Protein AF-A0AAV5UAX3-F1 (afdb_monomer)

Mean predicted aligned error: 18.93 Å

pLDDT: mean 72.94, std 21.1, range [37.56, 97.94]

Secondary structure (DSSP, 8-state):
-HHHHHHHHHHHHHHTT-HHHHHHHHHHHHHHHHHHH-TT-HHHHHHHHHHHHHHHHHHHT-SS--HHHHHHHHHHHHHHHHHHHHHHHHHHHHHHHHT----------------------------------------------------TTSSTTTSTTT-----HHHHHHHHHHHHHHTT--TT-----SSS-TTSHHHHHHHHHHHHHHHHHHHHHHHHHHHS-----S------PPEE-TTT--EESSHHHHHHH-

Nearest PDB structures (foldseek):
  8h2i-assembly1_ch  TM=4.141E-01  e=9.474E+00  Paramecium bursaria Chlorella virus 1

Sequence (261 aa):
MATIEALREKACALSSSDRIGHAFVRVFDVIGAVERDGIGAESVSELIELLTNDRVFAMKHEHNITPLRALIYGLIEYFGSMVEDIANKRIEEILKMGQMPSIACGKIQENTGLSEDSNPLFSDDFVKVEEPDDFIEMNDASLGGEEPVMKTEELESATQEIFGEPGASYQSAHQHIQLLGSQFRPDEVVKSEDGESSFIDSTINSEIKEEYSQVSSSMDKMISRNSPRKKRKGGPAKPGTFTCEVCAYTCYSSSALKVHM

Organism: NCBI:txid358040

Foldseek 3Di:
DVVLVVVLVVLVVCVVPALLSVLVNLLSVLVVCCVPVNLQDPSNVVSLVVSVVSLVVRVVPDPDCDPVNVVSSVVSNVSSVVSVVVNVVVVVVVVVVVVPPPPPPPDPPPPDDDDDDDDDDDDDPDDDDDDDDDDDDDDDDDDDDDDDDDDPPPPVVVVPPPDDDPPDPVVVVVVVVVVVVVVDDPPPPPPDPDPDPDDPVVVVVVVVVVVVVVVVVVVVVVVVVVPPPPPDPDDDPDQDWDADPPPRDTHSDPVVVVVVD

Solvent-accessible surface area (backbone atoms only — not comparable to full-atom values): 16601 Å² total; per-residue (Å²): 108,81,65,56,57,56,50,41,52,52,20,53,63,35,34,81,78,34,61,67,16,47,39,47,35,38,53,50,51,32,53,51,35,32,71,75,66,32,63,77,30,68,70,29,55,56,38,42,53,50,36,51,51,46,43,53,54,40,58,74,73,45,94,73,76,45,74,69,55,53,49,50,53,50,51,53,50,52,50,43,54,52,50,50,52,54,27,52,52,50,52,52,51,51,55,58,59,73,61,55,72,77,71,71,79,71,80,74,80,78,85,71,81,85,80,91,85,81,88,79,88,78,81,86,80,79,79,82,81,83,79,85,88,78,85,81,84,78,82,82,80,85,77,90,72,89,74,84,87,71,73,84,81,64,63,69,69,65,62,65,79,76,59,75,80,88,54,69,70,57,54,52,51,52,52,54,52,51,57,60,52,69,73,63,72,90,81,77,76,78,81,69,92,65,95,69,95,65,66,71,66,55,56,55,54,50,52,53,51,51,52,50,51,53,50,51,56,49,49,53,50,50,53,59,68,63,42,80,72,82,71,73,92,75,72,78,76,73,82,69,69,42,65,39,89,89,77,66,52,72,34,85,42,71,69,59,48,62,74,71,106

Radius of gyration: 31.87 Å; Cα contacts (8 Å, |Δi|>4): 100; chains: 1; bounding box: 80×55×91 Å

Structure (mmCIF, N/CA/C/O backbone):
data_AF-A0AAV5UAX3-F1
#
_entry.id   AF-A0AAV5UAX3-F1
#
loop_
_atom_site.group_PDB
_atom_site.id
_atom_site.type_symbol
_atom_site.label_atom_id
_atom_site.label_alt_id
_atom_site.label_comp_id
_atom_site.label_asym_id
_atom_site.label_entity_id
_atom_site.label_seq_id
_atom_site.pdbx_PDB_ins_code
_atom_site.Cartn_x
_atom_site.Cartn_y
_atom_site.Cartn_z
_atom_site.occupancy
_atom_site.B_iso_or_equiv
_atom_site.auth_seq_id
_atom_site.auth_comp_id
_atom_site.auth_asym_id
_atom_site.auth_atom_id
_atom_site.pdbx_PDB_model_num
ATOM 1 N N . MET A 1 1 ? -14.055 -8.000 -3.346 1.00 60.41 1 MET A N 1
ATOM 2 C CA . MET A 1 1 ? -13.087 -9.110 -3.258 1.00 60.41 1 MET A CA 1
ATOM 3 C C . MET A 1 1 ? -12.386 -9.369 -4.591 1.00 60.41 1 MET A C 1
ATOM 5 O O . MET A 1 1 ? -11.267 -8.900 -4.728 1.00 60.41 1 MET A O 1
ATOM 9 N N . ALA A 1 2 ? -13.033 -9.965 -5.609 1.00 69.94 2 ALA A N 1
ATOM 10 C CA . ALA A 1 2 ? -12.379 -10.338 -6.885 1.00 69.94 2 ALA A CA 1
ATOM 11 C C . ALA A 1 2 ? -11.670 -9.189 -7.644 1.00 69.94 2 ALA A C 1
ATOM 13 O O . ALA A 1 2 ? -10.776 -9.421 -8.451 1.00 69.94 2 ALA A O 1
ATOM 14 N N . THR A 1 3 ? -12.048 -7.934 -7.389 1.00 88.44 3 THR A N 1
ATOM 15 C CA . THR A 1 3 ? -11.409 -6.754 -7.986 1.00 88.44 3 THR A CA 1
ATOM 16 C C . THR A 1 3 ? -10.083 -6.377 -7.322 1.00 88.44 3 THR A C 1
ATOM 18 O O . THR A 1 3 ? -9.183 -5.914 -8.016 1.00 88.44 3 THR A O 1
ATOM 21 N N . ILE A 1 4 ? -9.934 -6.586 -6.010 1.00 87.44 4 ILE A N 1
ATOM 22 C CA . ILE A 1 4 ? -8.727 -6.205 -5.259 1.00 87.44 4 ILE A CA 1
ATOM 23 C C . ILE A 1 4 ? -7.590 -7.174 -5.575 1.00 87.44 4 ILE A C 1
ATOM 25 O O . ILE A 1 4 ? -6.480 -6.739 -5.864 1.00 87.44 4 ILE A O 1
ATOM 29 N N . GLU A 1 5 ? -7.875 -8.475 -5.611 1.00 91.62 5 GLU A N 1
ATOM 30 C CA . GLU A 1 5 ? -6.883 -9.496 -5.963 1.00 91.62 5 GLU A CA 1
ATOM 31 C C . GLU A 1 5 ? -6.347 -9.293 -7.384 1.00 91.62 5 GLU A C 1
ATOM 33 O O . GLU A 1 5 ? -5.136 -9.288 -7.590 1.00 91.62 5 GLU A O 1
ATOM 38 N N . ALA A 1 6 ? -7.222 -8.988 -8.348 1.00 93.94 6 ALA A N 1
ATOM 39 C CA . ALA A 1 6 ? -6.809 -8.683 -9.716 1.00 93.94 6 ALA A CA 1
ATOM 40 C C . ALA A 1 6 ? -5.923 -7.423 -9.812 1.00 93.94 6 ALA A C 1
ATOM 42 O O . ALA A 1 6 ? -5.028 -7.345 -10.658 1.00 93.94 6 ALA A O 1
ATOM 43 N N . LEU A 1 7 ? -6.159 -6.412 -8.969 1.00 92.94 7 LEU A N 1
ATOM 44 C CA . LEU A 1 7 ? -5.294 -5.231 -8.892 1.00 92.94 7 LEU A CA 1
ATOM 45 C C . LEU A 1 7 ? -3.960 -5.550 -8.207 1.00 92.94 7 LEU A C 1
ATOM 47 O O . LEU A 1 7 ? -2.919 -5.080 -8.669 1.00 92.94 7 LEU A O 1
ATOM 51 N N . ARG A 1 8 ? -3.974 -6.399 -7.175 1.00 94.62 8 ARG A N 1
ATOM 52 C CA . ARG A 1 8 ? -2.770 -6.886 -6.498 1.00 94.62 8 ARG A CA 1
ATOM 53 C C . ARG A 1 8 ? -1.884 -7.689 -7.446 1.00 94.62 8 ARG A C 1
ATOM 55 O O . ARG A 1 8 ? -0.686 -7.442 -7.495 1.00 94.62 8 ARG A O 1
ATOM 62 N N . GLU A 1 9 ? -2.454 -8.566 -8.271 1.00 94.94 9 GLU A N 1
ATOM 63 C CA . GLU A 1 9 ? -1.712 -9.297 -9.308 1.00 94.94 9 GLU A CA 1
ATOM 64 C C . GLU A 1 9 ? -1.032 -8.352 -10.306 1.00 94.94 9 GLU A C 1
ATOM 66 O O . GLU A 1 9 ? 0.139 -8.534 -10.644 1.00 94.94 9 GLU A O 1
ATOM 71 N N . LYS A 1 10 ? -1.730 -7.295 -10.744 1.00 94.75 10 LYS A N 1
ATOM 72 C CA . LYS A 1 10 ? -1.147 -6.270 -11.625 1.00 94.75 10 LYS A CA 1
ATOM 73 C C . LYS A 1 10 ? -0.018 -5.498 -10.937 1.00 94.75 10 LYS A C 1
ATOM 75 O O . LYS A 1 10 ? 0.996 -5.224 -11.577 1.00 94.75 10 LYS A O 1
ATOM 80 N N . ALA A 1 11 ? -0.169 -5.169 -9.654 1.00 94.31 11 ALA A N 1
ATOM 81 C CA . ALA A 1 11 ? 0.881 -4.526 -8.867 1.00 94.31 11 ALA A CA 1
ATOM 82 C C . ALA A 1 11 ? 2.104 -5.441 -8.685 1.00 94.31 11 ALA A C 1
ATOM 84 O O . ALA A 1 11 ? 3.229 -4.984 -8.869 1.00 94.31 11 ALA A O 1
ATOM 85 N N . CYS A 1 12 ? 1.896 -6.737 -8.435 1.00 94.69 12 CYS A N 1
ATOM 86 C CA . CYS A 1 12 ? 2.959 -7.745 -8.390 1.00 94.69 12 CYS A CA 1
ATOM 87 C C . CYS A 1 12 ? 3.672 -7.897 -9.739 1.00 94.69 12 CYS A C 1
ATOM 89 O O . CYS A 1 12 ? 4.891 -8.015 -9.792 1.00 94.69 12 CYS A O 1
ATOM 91 N N . ALA A 1 13 ? 2.942 -7.860 -10.856 1.00 95.31 13 ALA A N 1
ATOM 92 C CA . ALA A 1 13 ? 3.579 -7.860 -12.169 1.00 95.31 13 ALA A CA 1
ATOM 93 C C . ALA A 1 13 ? 4.461 -6.612 -12.350 1.00 95.31 13 ALA A C 1
ATOM 95 O O . ALA A 1 13 ? 5.584 -6.708 -12.850 1.00 95.31 13 ALA A O 1
ATOM 96 N N . LEU A 1 14 ? 3.984 -5.449 -11.894 1.00 93.44 14 LEU A N 1
ATOM 97 C CA . LEU A 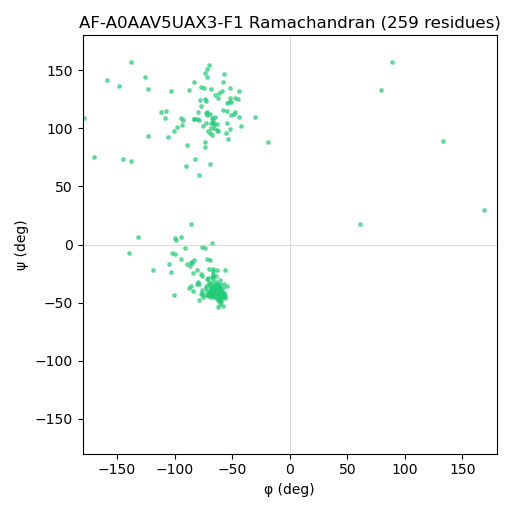1 14 ? 4.720 -4.191 -11.974 1.00 93.44 14 LEU A CA 1
ATOM 98 C C . LEU A 1 14 ? 5.948 -4.164 -11.051 1.00 93.44 14 LEU A C 1
ATOM 100 O O . LEU A 1 14 ? 6.969 -3.606 -11.454 1.00 93.44 14 LEU A O 1
ATOM 104 N N . SER A 1 15 ? 5.887 -4.785 -9.867 1.00 93.94 15 SER A N 1
ATOM 105 C CA . SER A 1 15 ? 6.965 -4.754 -8.862 1.00 93.94 15 SER A CA 1
ATOM 106 C C . SER A 1 15 ? 8.276 -5.349 -9.375 1.00 93.94 15 SER A C 1
ATOM 108 O O . SER A 1 15 ? 9.348 -4.855 -9.040 1.00 93.94 15 SER A O 1
ATOM 110 N N . SER A 1 16 ? 8.196 -6.322 -10.288 1.00 91.25 16 SER A N 1
ATOM 111 C CA . SER A 1 16 ? 9.365 -6.899 -10.964 1.00 91.25 16 SER A CA 1
ATOM 112 C C . SER A 1 16 ? 10.141 -5.897 -11.834 1.00 91.25 16 SER A C 1
ATOM 114 O O . SER A 1 16 ? 11.312 -6.114 -12.142 1.00 91.25 16 SER A O 1
ATOM 116 N N . SER A 1 17 ? 9.490 -4.810 -12.254 1.00 92.25 17 SER A N 1
ATOM 117 C CA . SER A 1 17 ? 10.023 -3.838 -13.215 1.00 92.25 17 SER A CA 1
ATOM 118 C C . SER A 1 17 ? 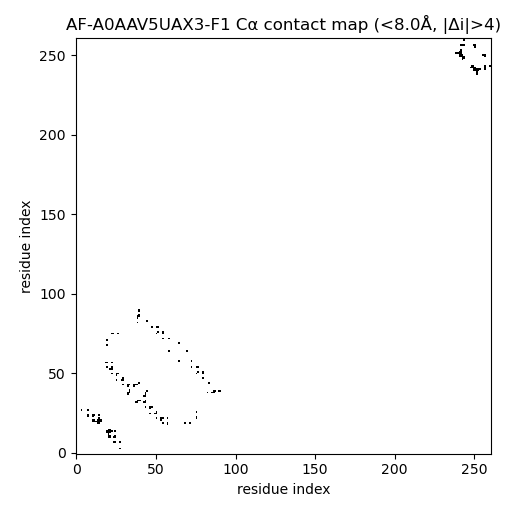10.171 -2.427 -12.649 1.00 92.25 17 SER A C 1
ATOM 120 O O . SER A 1 17 ? 10.940 -1.630 -13.185 1.00 92.25 17 SER A O 1
ATOM 122 N N . ASP A 1 18 ? 9.433 -2.107 -11.586 1.00 93.94 18 ASP A N 1
ATOM 123 C CA . ASP A 1 18 ? 9.315 -0.759 -11.053 1.00 93.94 18 ASP A CA 1
ATOM 124 C C . ASP A 1 18 ? 9.124 -0.779 -9.534 1.00 93.94 18 ASP A C 1
ATOM 126 O O . ASP A 1 18 ? 8.302 -1.523 -8.995 1.00 93.94 18 ASP A O 1
ATOM 130 N N . ARG A 1 19 ? 9.836 0.109 -8.839 1.00 93.81 19 ARG A N 1
ATOM 131 C CA . ARG A 1 19 ? 9.762 0.257 -7.377 1.00 93.81 19 ARG A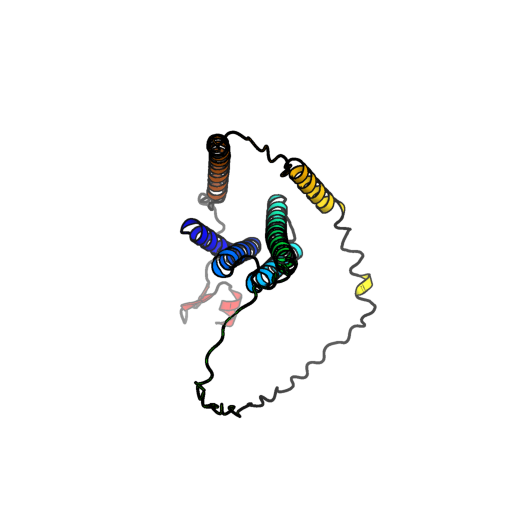 CA 1
ATOM 132 C C . ARG A 1 19 ? 8.382 0.724 -6.919 1.00 93.81 19 ARG A C 1
ATOM 134 O O . ARG A 1 19 ? 7.936 0.366 -5.835 1.00 93.81 19 ARG A O 1
ATOM 141 N N . ILE A 1 20 ? 7.670 1.444 -7.782 1.00 94.31 20 ILE A N 1
ATOM 142 C CA . ILE A 1 20 ? 6.272 1.821 -7.549 1.00 94.31 20 ILE A CA 1
ATOM 143 C C . ILE A 1 20 ? 5.373 0.591 -7.438 1.00 94.31 20 ILE A C 1
ATOM 145 O O . ILE A 1 20 ? 4.457 0.574 -6.621 1.00 94.31 20 ILE A O 1
ATOM 149 N N . GLY A 1 21 ? 5.645 -0.457 -8.221 1.00 94.25 21 GLY A N 1
ATOM 150 C CA . GLY A 1 21 ? 4.904 -1.709 -8.119 1.00 94.25 21 GLY A CA 1
ATOM 151 C C . GLY A 1 21 ? 5.037 -2.331 -6.731 1.00 94.25 21 GLY A C 1
ATOM 152 O O . GLY A 1 21 ? 4.033 -2.746 -6.164 1.00 94.25 21 GLY A O 1
ATOM 153 N N . HIS A 1 22 ? 6.241 -2.315 -6.146 1.00 95.06 22 HIS A N 1
ATOM 154 C CA . HIS A 1 22 ? 6.457 -2.775 -4.769 1.00 95.06 22 HIS A CA 1
ATOM 155 C C . HIS A 1 22 ? 5.635 -1.977 -3.755 1.00 95.06 22 HIS A C 1
ATOM 157 O O . HIS A 1 22 ? 4.927 -2.574 -2.946 1.00 95.06 22 HIS A O 1
ATOM 163 N N . ALA A 1 23 ? 5.654 -0.647 -3.850 1.00 94.88 23 ALA A N 1
ATOM 164 C CA . ALA A 1 23 ? 4.881 0.199 -2.949 1.00 94.88 23 ALA A CA 1
ATOM 165 C C . ALA A 1 23 ? 3.363 -0.060 -3.071 1.00 94.88 23 ALA A C 1
ATOM 167 O O . ALA A 1 23 ? 2.666 -0.138 -2.064 1.00 94.88 23 ALA A O 1
ATOM 168 N N . PHE A 1 24 ? 2.841 -0.302 -4.281 1.00 96.00 24 PHE A N 1
ATOM 169 C CA . PHE A 1 24 ? 1.436 -0.695 -4.460 1.00 96.00 24 PHE A CA 1
ATOM 170 C C . PHE A 1 24 ? 1.103 -2.061 -3.861 1.00 96.00 24 PHE A C 1
ATOM 172 O O . PHE A 1 24 ? 0.036 -2.213 -3.270 1.00 96.00 24 PHE A O 1
ATOM 179 N N . VAL A 1 25 ? 1.987 -3.055 -3.994 1.00 96.38 25 VAL A N 1
ATOM 180 C CA . VAL A 1 25 ? 1.785 -4.361 -3.346 1.00 96.38 25 VAL A CA 1
ATOM 181 C C . VAL A 1 25 ? 1.639 -4.178 -1.836 1.00 96.38 25 VAL A C 1
ATOM 183 O O . VAL A 1 25 ? 0.705 -4.729 -1.259 1.00 96.38 25 VAL A O 1
ATOM 186 N N . ARG A 1 26 ? 2.468 -3.324 -1.221 1.00 97.00 26 ARG A N 1
ATOM 187 C CA . ARG A 1 26 ? 2.349 -2.990 0.206 1.00 97.00 26 ARG A CA 1
ATOM 188 C C . ARG A 1 26 ? 1.037 -2.311 0.569 1.00 97.00 26 ARG A C 1
ATOM 190 O O . ARG A 1 26 ? 0.444 -2.683 1.573 1.00 97.00 26 ARG A O 1
ATOM 197 N N . VAL A 1 27 ? 0.534 -1.388 -0.252 1.00 97.62 27 VAL A N 1
ATOM 198 C CA . VAL A 1 27 ? -0.802 -0.799 -0.034 1.00 97.62 27 VAL A CA 1
ATOM 199 C C . VAL A 1 27 ? -1.873 -1.893 0.012 1.00 97.62 27 VAL A C 1
ATOM 201 O O . VAL A 1 27 ? -2.718 -1.890 0.904 1.00 97.62 27 VAL A O 1
ATOM 204 N N . PHE A 1 28 ? -1.830 -2.865 -0.905 1.00 97.12 28 PHE A N 1
ATOM 205 C CA . PHE A 1 28 ? -2.779 -3.982 -0.886 1.00 97.12 28 PHE A CA 1
ATOM 206 C C . PHE A 1 28 ? -2.590 -4.913 0.316 1.00 97.12 28 PHE A C 1
ATOM 208 O O . PHE A 1 28 ? -3.582 -5.438 0.822 1.00 97.12 28 PHE A O 1
ATOM 215 N N . ASP A 1 29 ? -1.358 -5.100 0.793 1.00 96.88 29 ASP A N 1
ATOM 216 C CA . ASP A 1 29 ? -1.088 -5.856 2.018 1.00 96.88 29 ASP A CA 1
ATOM 217 C C . ASP A 1 29 ? -1.715 -5.165 3.240 1.00 96.88 29 ASP A C 1
ATOM 219 O O . ASP A 1 29 ? -2.395 -5.835 4.017 1.00 96.88 29 ASP A O 1
ATOM 223 N N . VAL A 1 30 ? -1.573 -3.835 3.361 1.00 97.50 30 VAL A N 1
ATOM 224 C CA . VAL A 1 30 ? -2.219 -3.025 4.413 1.00 97.50 30 VAL A CA 1
ATOM 225 C C . VAL A 1 30 ? -3.739 -3.159 4.338 1.00 97.50 30 VAL A C 1
ATOM 227 O O . VAL A 1 30 ? -4.370 -3.46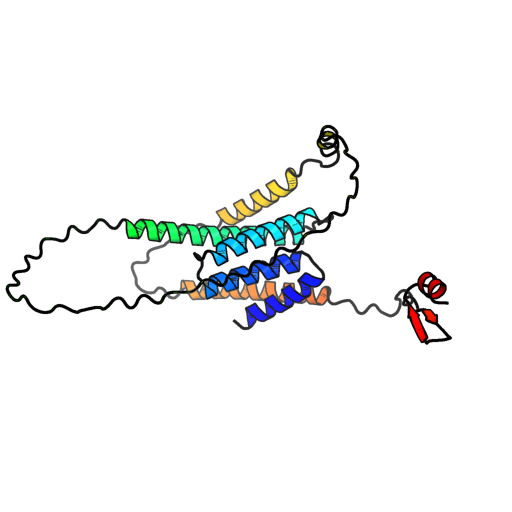7 5.344 1.00 97.50 30 VAL A O 1
ATOM 230 N N . IL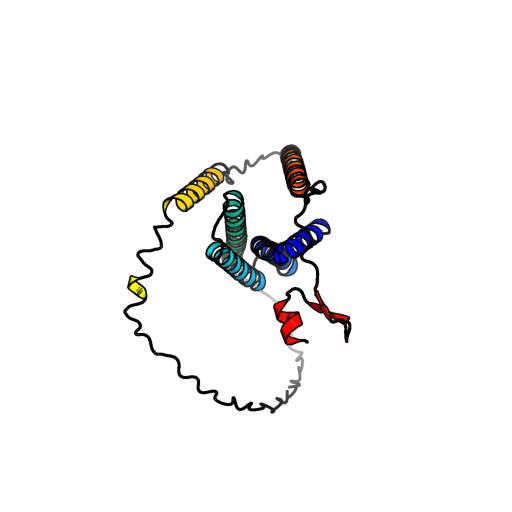E A 1 31 ? -4.342 -2.998 3.152 1.00 96.88 31 ILE A N 1
ATOM 231 C CA . ILE A 1 31 ? -5.797 -3.159 2.967 1.00 96.88 31 ILE A CA 1
ATOM 232 C C . ILE A 1 31 ? -6.247 -4.551 3.428 1.00 96.88 31 ILE A C 1
ATOM 234 O O . ILE A 1 31 ? -7.225 -4.675 4.164 1.00 96.88 31 ILE A O 1
ATOM 238 N N . GLY A 1 32 ? -5.517 -5.595 3.031 1.00 95.88 32 GLY A N 1
ATOM 239 C CA . GLY A 1 32 ? -5.826 -6.964 3.427 1.00 95.88 32 GLY A CA 1
ATOM 240 C C . GLY A 1 32 ? -5.663 -7.213 4.928 1.00 95.88 32 GLY A C 1
ATOM 241 O O . GLY A 1 32 ? -6.433 -7.983 5.492 1.00 95.88 32 GLY A O 1
ATOM 242 N N . ALA A 1 33 ? -4.687 -6.586 5.587 1.00 96.81 33 ALA A N 1
ATOM 243 C CA . ALA A 1 33 ? -4.518 -6.676 7.038 1.00 96.81 33 ALA A CA 1
ATOM 244 C C . ALA A 1 33 ? -5.631 -5.934 7.787 1.00 96.81 33 ALA A C 1
ATOM 246 O O . ALA A 1 33 ? -6.209 -6.488 8.714 1.00 96.81 33 ALA A O 1
ATOM 247 N N . VAL A 1 34 ? -6.021 -4.740 7.328 1.00 96.50 34 VAL A N 1
ATOM 248 C CA . VAL A 1 34 ? -7.158 -3.996 7.894 1.00 96.50 34 VAL A CA 1
ATOM 249 C C . VAL A 1 34 ? -8.455 -4.801 7.781 1.00 96.50 34 VAL A C 1
ATOM 251 O O . VAL A 1 34 ? -9.258 -4.793 8.711 1.00 96.50 34 VAL A O 1
ATOM 254 N N . GLU A 1 35 ? -8.661 -5.507 6.667 1.00 95.56 35 GLU A N 1
ATOM 255 C CA . GLU A 1 35 ? -9.833 -6.364 6.471 1.00 95.56 35 GLU A CA 1
ATOM 256 C C . GLU A 1 35 ? -9.820 -7.607 7.375 1.00 95.56 35 GLU A C 1
ATOM 258 O O . GLU A 1 35 ? -10.861 -7.962 7.926 1.00 95.56 35 GLU A O 1
ATOM 263 N N . ARG A 1 36 ? -8.665 -8.271 7.531 1.00 95.81 36 ARG A N 1
ATOM 264 C CA . ARG A 1 36 ? -8.549 -9.511 8.320 1.00 95.81 36 ARG A CA 1
ATOM 265 C C . ARG A 1 36 ? -8.482 -9.273 9.825 1.00 95.81 36 ARG A C 1
ATOM 267 O O . ARG A 1 36 ? -9.193 -9.937 10.573 1.00 95.81 36 ARG A O 1
ATOM 274 N N . ASP A 1 37 ? -7.629 -8.347 10.246 1.00 97.00 37 ASP A N 1
ATOM 275 C CA . ASP A 1 37 ? -7.220 -8.179 11.643 1.00 97.00 37 ASP A CA 1
ATOM 276 C C . ASP A 1 37 ? -7.894 -6.950 12.283 1.00 97.00 37 ASP A C 1
ATOM 278 O O . ASP A 1 37 ? -7.979 -6.827 13.505 1.00 97.00 37 ASP A O 1
ATOM 282 N N . GLY A 1 38 ? -8.437 -6.053 11.454 1.00 95.62 38 GLY A N 1
ATOM 283 C CA . GLY A 1 38 ? -9.019 -4.787 11.879 1.00 95.62 38 GLY A CA 1
ATOM 284 C C . GLY A 1 38 ? -7.992 -3.656 11.926 1.00 95.62 38 GLY A C 1
ATOM 285 O O . GLY A 1 38 ? -6.791 -3.859 12.050 1.00 95.62 38 GLY A O 1
ATOM 286 N N . ILE A 1 39 ? -8.478 -2.417 11.841 1.00 96.62 39 ILE A N 1
ATOM 287 C CA . ILE A 1 39 ? -7.613 -1.238 11.670 1.00 96.62 39 ILE A CA 1
ATOM 288 C C . ILE A 1 39 ? -6.700 -0.921 12.868 1.00 96.62 39 ILE A C 1
ATOM 290 O O . ILE A 1 39 ? -5.710 -0.223 12.708 1.00 96.62 39 ILE A O 1
ATOM 294 N N . GLY A 1 40 ? -7.031 -1.413 14.063 1.00 92.81 40 GLY A N 1
ATOM 295 C CA . GLY A 1 40 ? -6.225 -1.213 15.274 1.00 92.81 40 GLY A CA 1
ATOM 296 C C . GLY A 1 40 ? -5.236 -2.345 15.559 1.00 92.81 40 GLY A C 1
ATOM 297 O O . GLY A 1 40 ? -4.665 -2.369 16.644 1.00 92.81 40 GLY A O 1
ATOM 298 N N . ALA A 1 41 ? -5.093 -3.314 14.651 1.00 96.12 41 ALA A N 1
ATOM 299 C CA . ALA A 1 41 ? -4.179 -4.431 14.840 1.00 96.12 41 ALA A CA 1
ATOM 300 C C . ALA A 1 41 ? -2.714 -3.990 14.698 1.00 96.12 41 ALA A C 1
ATOM 302 O O . ALA A 1 41 ? -2.379 -3.172 13.842 1.00 96.12 41 ALA A O 1
ATOM 303 N N . GLU A 1 42 ? -1.829 -4.590 15.495 1.00 95.56 42 GLU A N 1
ATOM 304 C CA . GLU A 1 42 ? -0.378 -4.352 15.434 1.00 95.56 42 GLU A CA 1
ATOM 305 C C . GLU A 1 42 ? 0.191 -4.667 14.040 1.00 95.56 42 GLU A C 1
ATOM 307 O O . GLU A 1 42 ? 0.971 -3.885 13.500 1.00 95.56 42 GLU A O 1
ATOM 312 N N . SER A 1 43 ? -0.321 -5.721 13.390 1.00 96.56 43 SER A N 1
ATOM 313 C CA . SER A 1 43 ? 0.039 -6.103 12.017 1.00 96.56 43 SER A CA 1
ATOM 314 C C . SER A 1 43 ? -0.200 -4.985 10.994 1.00 96.56 43 SER A C 1
ATOM 316 O O . SER A 1 43 ? 0.557 -4.845 10.033 1.00 96.56 43 SER A O 1
ATOM 318 N N . VAL A 1 44 ? -1.241 -4.167 11.185 1.00 97.00 44 VAL A N 1
ATOM 319 C CA . VAL A 1 44 ? -1.528 -3.018 10.317 1.00 97.00 44 VAL A CA 1
ATOM 320 C C . VAL A 1 44 ? -0.486 -1.924 10.531 1.00 97.00 44 VAL A C 1
ATOM 322 O O . VAL A 1 44 ? 0.016 -1.381 9.550 1.00 97.00 44 VAL A O 1
ATOM 325 N N . SER A 1 45 ? -0.119 -1.641 11.784 1.00 96.31 45 SER A N 1
ATOM 326 C CA . SER A 1 45 ? 0.908 -0.645 12.117 1.00 96.31 45 SER A CA 1
ATOM 327 C C . SER A 1 45 ? 2.268 -1.016 11.519 1.00 96.31 45 SER A C 1
ATOM 329 O O . SER A 1 45 ? 2.897 -0.187 10.863 1.00 96.31 45 SER A O 1
ATOM 331 N N . GLU A 1 46 ? 2.690 -2.275 11.664 1.00 97.12 46 GLU A N 1
ATOM 332 C CA . GLU A 1 46 ? 3.937 -2.782 11.073 1.00 97.12 46 GLU A CA 1
ATOM 333 C C . GLU A 1 46 ? 3.943 -2.641 9.541 1.00 97.12 46 GLU A C 1
ATOM 335 O O . GLU A 1 46 ? 4.937 -2.238 8.932 1.00 97.12 46 GLU A O 1
ATOM 340 N N . LEU A 1 47 ? 2.814 -2.938 8.888 1.00 97.62 47 LEU A N 1
ATOM 341 C CA . LEU A 1 47 ? 2.695 -2.817 7.436 1.00 97.62 47 LEU A CA 1
ATOM 342 C C . LEU A 1 47 ? 2.699 -1.361 6.955 1.00 97.62 47 LEU A C 1
ATOM 344 O O . LEU A 1 47 ? 3.203 -1.099 5.861 1.00 97.62 47 LEU A O 1
ATOM 348 N N . ILE A 1 48 ? 2.170 -0.416 7.737 1.00 97.88 48 ILE A N 1
ATOM 349 C CA . ILE A 1 48 ? 2.242 1.018 7.418 1.00 97.88 48 ILE A CA 1
ATOM 350 C C . ILE A 1 48 ? 3.681 1.529 7.540 1.00 97.88 48 ILE A C 1
ATOM 352 O O . ILE A 1 48 ? 4.144 2.278 6.673 1.00 97.88 48 ILE A O 1
ATOM 356 N N . GLU A 1 49 ? 4.425 1.079 8.551 1.00 97.50 49 GLU A N 1
ATOM 357 C CA . GLU A 1 49 ? 5.845 1.404 8.683 1.00 97.50 49 GLU A CA 1
ATOM 358 C C . GLU A 1 49 ? 6.646 0.857 7.489 1.00 97.50 49 GLU A C 1
ATOM 360 O O . GLU A 1 49 ? 7.410 1.587 6.848 1.00 97.50 49 GLU A O 1
ATOM 365 N N . LEU A 1 50 ? 6.407 -0.402 7.108 1.00 96.88 50 LEU A N 1
ATOM 366 C CA . LEU A 1 50 ? 7.007 -1.006 5.914 1.00 96.88 50 LEU A CA 1
ATOM 367 C C . LEU A 1 50 ? 6.639 -0.249 4.632 1.00 96.88 50 LEU A C 1
ATOM 369 O O . LEU A 1 50 ? 7.510 -0.004 3.798 1.00 96.88 50 LEU A O 1
ATOM 373 N N . LEU A 1 51 ? 5.377 0.160 4.476 1.00 97.38 51 LEU A N 1
ATOM 374 C CA . LEU A 1 51 ? 4.924 0.962 3.339 1.00 97.38 51 LEU A CA 1
ATOM 375 C C . LEU A 1 51 ? 5.667 2.306 3.268 1.00 97.38 51 LEU A C 1
ATOM 377 O O . LEU A 1 51 ? 6.088 2.733 2.188 1.00 97.38 51 LEU A O 1
ATOM 381 N N . THR A 1 52 ? 5.861 2.954 4.415 1.00 97.31 52 THR A N 1
ATOM 382 C CA . THR A 1 52 ? 6.595 4.219 4.528 1.00 97.31 52 THR A CA 1
ATOM 383 C C . THR A 1 52 ? 8.062 4.039 4.145 1.00 97.31 52 THR A C 1
ATOM 385 O O . THR A 1 52 ? 8.590 4.819 3.346 1.00 97.31 52 THR A O 1
ATOM 388 N N . ASN A 1 53 ? 8.699 2.975 4.633 1.00 96.50 53 ASN A N 1
ATOM 389 C CA . ASN A 1 53 ? 10.079 2.632 4.302 1.00 96.50 53 ASN A CA 1
ATOM 390 C C . ASN A 1 53 ? 10.254 2.317 2.810 1.00 96.50 53 ASN A C 1
ATOM 392 O O . ASN A 1 53 ? 11.156 2.867 2.174 1.00 96.50 53 ASN A O 1
ATOM 396 N N . ASP A 1 54 ? 9.361 1.516 2.221 1.00 95.38 54 ASP A N 1
ATOM 397 C CA . ASP A 1 54 ? 9.390 1.175 0.793 1.00 95.38 54 ASP A CA 1
ATOM 398 C C . ASP A 1 54 ? 9.214 2.426 -0.084 1.00 95.38 54 ASP A C 1
ATOM 400 O O . ASP A 1 54 ? 9.913 2.587 -1.090 1.00 95.38 54 ASP A O 1
ATOM 404 N N . ARG A 1 55 ? 8.348 3.365 0.319 1.00 95.75 55 ARG A N 1
ATOM 405 C CA . ARG A 1 55 ? 8.182 4.665 -0.350 1.00 95.75 55 ARG A CA 1
ATOM 406 C C . ARG A 1 55 ? 9.461 5.500 -0.298 1.00 95.75 55 ARG A C 1
ATOM 408 O O . ARG A 1 55 ? 9.938 5.948 -1.342 1.00 95.75 55 ARG A O 1
ATOM 415 N N . VAL A 1 56 ? 10.023 5.712 0.894 1.00 95.94 56 VAL A N 1
ATOM 416 C CA . VAL A 1 56 ? 11.251 6.506 1.080 1.00 95.94 56 VAL A CA 1
ATOM 417 C C . VAL A 1 56 ? 12.409 5.881 0.303 1.00 95.94 56 VAL A C 1
ATOM 419 O O . VAL A 1 56 ? 13.150 6.576 -0.397 1.00 95.94 56 VAL A O 1
ATOM 422 N N . PHE A 1 57 ? 12.532 4.555 0.356 1.00 94.88 57 PHE A N 1
ATOM 423 C CA . PHE A 1 57 ? 13.520 3.805 -0.405 1.00 94.88 57 PHE A CA 1
ATOM 424 C C . PHE A 1 57 ? 13.336 3.973 -1.917 1.00 94.88 57 PHE A C 1
ATOM 426 O O . PHE A 1 57 ? 14.322 4.174 -2.636 1.00 94.88 57 PHE A O 1
ATOM 433 N N . ALA A 1 58 ? 12.098 3.913 -2.413 1.00 94.12 58 ALA A N 1
ATOM 434 C CA . ALA A 1 58 ? 11.792 4.110 -3.823 1.00 94.12 58 ALA A CA 1
ATOM 435 C C . ALA A 1 58 ? 12.174 5.521 -4.287 1.00 94.12 58 ALA A C 1
ATOM 437 O O . ALA A 1 58 ? 12.909 5.648 -5.265 1.00 94.12 58 ALA A O 1
ATOM 438 N N . MET A 1 59 ? 11.791 6.555 -3.531 1.00 94.38 59 MET A N 1
ATOM 439 C CA . MET A 1 59 ? 12.125 7.952 -3.829 1.00 94.38 59 MET A CA 1
ATOM 440 C C . MET A 1 59 ? 13.636 8.212 -3.821 1.00 94.38 59 MET A C 1
ATOM 442 O O . MET A 1 59 ? 14.147 8.878 -4.719 1.00 94.38 59 MET A O 1
ATOM 446 N N . LYS A 1 60 ? 14.373 7.659 -2.849 1.00 95.50 60 LYS A N 1
ATOM 447 C CA . LYS A 1 60 ? 15.822 7.892 -2.695 1.00 95.50 60 LYS A CA 1
ATOM 448 C C . LYS A 1 60 ? 16.647 7.433 -3.899 1.00 95.50 60 LYS A C 1
ATOM 450 O O . LYS A 1 60 ? 17.674 8.025 -4.212 1.00 95.50 60 LYS A O 1
ATOM 455 N N . HIS A 1 61 ? 16.229 6.361 -4.558 1.00 94.12 61 HIS A N 1
ATOM 456 C CA . HIS A 1 61 ? 16.990 5.753 -5.653 1.00 94.12 61 HIS A CA 1
ATOM 457 C C . HIS A 1 61 ? 16.471 6.147 -7.032 1.00 94.12 61 HIS A C 1
ATOM 459 O O . HIS A 1 61 ? 16.904 5.601 -8.050 1.00 94.12 61 HIS A O 1
ATOM 465 N N . GLU A 1 62 ? 15.504 7.052 -7.078 1.00 93.62 62 GLU A N 1
ATOM 466 C CA . GLU A 1 62 ? 14.877 7.444 -8.314 1.00 93.62 62 GLU A CA 1
ATOM 467 C C . GLU A 1 62 ? 15.500 8.735 -8.839 1.00 93.62 62 GLU A C 1
ATOM 469 O O . GLU A 1 62 ? 15.186 9.836 -8.402 1.00 93.62 62 GLU A O 1
ATOM 474 N N . HIS A 1 63 ? 16.391 8.598 -9.820 1.00 92.00 63 HIS A N 1
ATOM 475 C CA . HIS A 1 63 ? 17.132 9.733 -10.380 1.00 92.00 63 HIS A CA 1
ATOM 476 C C . HIS A 1 63 ? 16.271 10.707 -11.202 1.00 92.00 63 HIS A C 1
ATOM 478 O O . HIS A 1 63 ? 16.737 11.792 -11.539 1.00 92.00 63 HIS A O 1
ATOM 484 N N . ASN A 1 64 ? 15.042 10.330 -11.571 1.00 91.56 64 ASN A N 1
ATOM 485 C CA . ASN A 1 64 ? 14.164 11.161 -12.394 1.00 91.56 64 ASN A CA 1
ATOM 486 C C . ASN A 1 64 ? 12.697 10.986 -11.988 1.00 91.56 64 ASN A C 1
ATOM 488 O O . ASN A 1 64 ? 11.911 10.331 -12.679 1.00 91.56 64 ASN A O 1
ATOM 492 N N . ILE A 1 65 ? 12.348 11.563 -10.838 1.00 92.88 65 ILE A N 1
ATOM 493 C CA . ILE A 1 65 ? 10.979 11.550 -10.325 1.00 92.88 65 ILE A CA 1
ATOM 494 C C . ILE A 1 65 ? 10.100 12.376 -11.268 1.00 92.88 65 ILE A C 1
ATOM 496 O O . ILE A 1 65 ? 10.122 13.606 -11.274 1.00 92.88 65 ILE A O 1
ATOM 500 N N . THR A 1 66 ? 9.301 11.688 -12.080 1.00 94.75 66 THR A N 1
ATOM 501 C CA . THR A 1 66 ? 8.294 12.358 -12.913 1.00 94.75 66 THR A CA 1
ATOM 502 C C . THR A 1 66 ? 7.156 12.908 -12.038 1.00 94.75 66 THR A C 1
ATOM 504 O O . THR A 1 66 ? 6.865 12.320 -10.992 1.00 94.75 66 THR A O 1
ATOM 507 N N . PRO A 1 67 ? 6.432 13.961 -12.465 1.00 94.88 67 PRO A N 1
ATOM 508 C CA . PRO A 1 67 ? 5.301 14.500 -11.701 1.00 94.88 67 PRO A CA 1
ATOM 509 C C . PRO A 1 67 ? 4.235 13.453 -11.351 1.00 94.88 67 PRO A C 1
ATOM 511 O O . PRO A 1 67 ? 3.676 13.471 -10.258 1.00 94.88 67 PRO A O 1
ATOM 514 N N . LEU A 1 68 ? 3.992 12.494 -12.253 1.00 92.62 68 LEU A N 1
ATOM 515 C CA . LEU A 1 68 ? 3.065 11.388 -12.007 1.00 92.62 68 LEU A CA 1
ATOM 516 C C . LEU A 1 68 ? 3.549 10.482 -10.870 1.00 92.62 68 LEU A C 1
ATOM 518 O O . LEU A 1 68 ? 2.754 10.043 -10.047 1.00 92.62 68 LEU A O 1
ATOM 522 N N . ARG A 1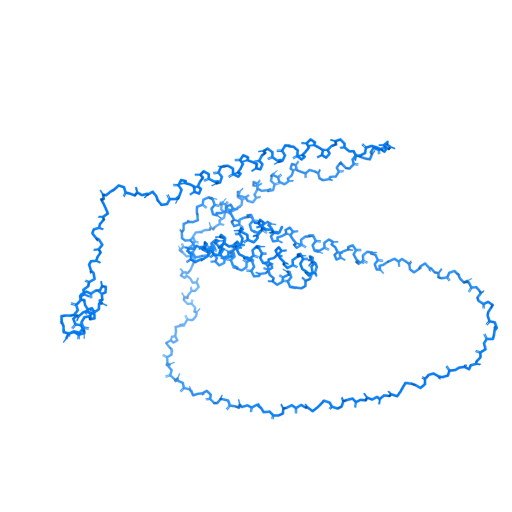 69 ? 4.851 10.202 -10.813 1.00 94.38 69 ARG A N 1
ATOM 523 C CA . ARG A 1 69 ? 5.426 9.358 -9.764 1.00 94.38 69 ARG A CA 1
ATOM 524 C C . ARG A 1 69 ? 5.452 10.066 -8.415 1.00 94.38 69 ARG A C 1
ATOM 526 O O . ARG A 1 69 ? 5.088 9.454 -7.419 1.00 94.38 69 ARG A O 1
ATOM 533 N N . ALA A 1 70 ? 5.774 11.360 -8.396 1.00 94.62 70 ALA A N 1
ATOM 534 C CA . ALA A 1 70 ? 5.635 12.185 -7.197 1.00 94.62 70 ALA A CA 1
ATOM 535 C C . ALA A 1 70 ? 4.196 12.152 -6.654 1.00 94.62 70 ALA A C 1
ATOM 537 O O . ALA A 1 70 ? 4.002 11.943 -5.460 1.00 94.62 70 ALA A O 1
ATOM 538 N N . LEU A 1 71 ? 3.193 12.276 -7.534 1.00 95.56 71 LEU A N 1
ATOM 539 C CA . LEU A 1 71 ? 1.783 12.156 -7.155 1.00 95.56 71 LEU A CA 1
ATOM 540 C C . LEU A 1 71 ? 1.466 10.778 -6.558 1.00 95.56 71 LEU A C 1
ATOM 542 O O . LEU A 1 71 ? 0.798 10.704 -5.534 1.00 95.56 71 LEU A O 1
ATOM 546 N N . ILE A 1 72 ? 1.962 9.694 -7.163 1.00 95.00 72 ILE A N 1
ATOM 547 C CA . ILE A 1 72 ? 1.758 8.333 -6.646 1.00 95.00 72 ILE A CA 1
ATOM 548 C C . ILE A 1 72 ? 2.369 8.177 -5.249 1.00 95.00 72 ILE A C 1
ATOM 550 O O . ILE A 1 72 ? 1.696 7.676 -4.353 1.00 95.00 72 ILE A O 1
ATOM 554 N N . TYR A 1 73 ? 3.603 8.634 -5.027 1.00 96.38 73 TYR A N 1
ATOM 555 C CA . TYR A 1 73 ? 4.219 8.561 -3.700 1.00 96.38 73 TYR A CA 1
ATOM 556 C C . TYR A 1 73 ? 3.481 9.415 -2.664 1.00 96.38 73 TYR A C 1
ATOM 558 O O . TYR A 1 73 ? 3.331 8.974 -1.527 1.00 96.38 73 TYR A O 1
ATOM 566 N N . GLY A 1 74 ? 2.973 10.588 -3.054 1.00 96.50 74 GLY A N 1
ATOM 567 C CA . GLY A 1 74 ? 2.130 11.417 -2.189 1.00 96.50 74 GLY A CA 1
ATOM 568 C C . GLY A 1 74 ? 0.798 10.747 -1.836 1.00 96.50 74 GLY A C 1
ATOM 569 O O . GLY A 1 74 ? 0.364 10.809 -0.692 1.00 96.50 74 GLY A O 1
ATOM 570 N N . LEU A 1 75 ? 0.174 10.040 -2.784 1.00 95.94 75 LEU A N 1
ATOM 571 C CA . LEU A 1 75 ? -1.039 9.255 -2.521 1.00 95.94 75 LEU A CA 1
ATOM 572 C C . LEU A 1 75 ? -0.776 8.092 -1.559 1.00 95.94 75 LEU A C 1
ATOM 574 O O . LEU A 1 75 ? -1.611 7.809 -0.706 1.00 95.94 75 LEU A O 1
ATOM 578 N N . ILE A 1 76 ? 0.375 7.430 -1.685 1.00 96.62 76 ILE A N 1
ATOM 579 C CA . ILE A 1 76 ? 0.778 6.335 -0.794 1.00 96.62 76 ILE A CA 1
ATOM 580 C C . ILE A 1 76 ? 1.017 6.845 0.631 1.00 96.62 76 ILE A C 1
ATOM 582 O O . ILE A 1 76 ? 0.562 6.220 1.584 1.00 96.62 76 ILE A O 1
ATOM 586 N N . GLU A 1 77 ? 1.687 7.989 0.776 1.00 96.94 77 GLU A N 1
ATOM 587 C CA . GLU A 1 77 ? 1.872 8.652 2.072 1.00 96.94 77 GLU A CA 1
ATOM 588 C C . GLU A 1 77 ? 0.540 9.029 2.709 1.00 96.94 77 GLU A C 1
ATOM 590 O O . GLU A 1 77 ? 0.272 8.643 3.842 1.00 96.94 77 GLU A O 1
ATOM 595 N N . TYR A 1 78 ? -0.318 9.717 1.952 1.00 97.69 78 TYR A N 1
ATOM 596 C CA . TYR A 1 78 ? -1.641 10.108 2.422 1.00 97.69 78 TYR A CA 1
ATOM 597 C C . TYR A 1 78 ? -2.473 8.898 2.860 1.00 97.69 78 TYR A C 1
ATOM 599 O O . TYR A 1 78 ? -3.135 8.948 3.892 1.00 97.69 78 TYR A O 1
ATOM 607 N N . PHE A 1 79 ? -2.417 7.797 2.103 1.00 97.31 79 PHE A N 1
ATOM 608 C CA . PHE A 1 79 ? -3.094 6.558 2.469 1.00 97.31 79 PHE A CA 1
ATOM 609 C C . PHE A 1 79 ? -2.595 6.008 3.812 1.00 97.31 79 PHE A C 1
ATOM 611 O O . PHE A 1 79 ? -3.421 5.667 4.654 1.00 97.31 79 PHE A O 1
ATOM 618 N N . GLY A 1 80 ? -1.276 5.958 4.031 1.00 95.94 80 GLY A N 1
ATOM 619 C CA . GLY A 1 80 ? -0.693 5.525 5.305 1.00 95.94 80 GLY A CA 1
ATOM 620 C C . GLY A 1 80 ? -1.183 6.373 6.481 1.00 95.94 80 GLY A C 1
ATOM 621 O O . GLY A 1 80 ? -1.766 5.831 7.419 1.00 95.94 80 GLY A O 1
ATOM 622 N N . SER A 1 81 ? -1.056 7.700 6.379 1.00 97.12 81 SER A N 1
ATOM 623 C CA . SER A 1 81 ? -1.509 8.629 7.425 1.00 97.12 81 SER A CA 1
ATOM 624 C C . SER A 1 81 ? -3.012 8.534 7.691 1.00 97.12 81 SER A C 1
ATOM 626 O O . SER A 1 81 ? -3.437 8.554 8.839 1.00 97.12 81 SER A O 1
ATOM 628 N N . MET A 1 82 ? -3.832 8.363 6.650 1.00 97.94 82 MET A N 1
ATOM 629 C CA . MET A 1 82 ? -5.276 8.188 6.811 1.00 97.94 82 MET A CA 1
ATOM 630 C C . MET A 1 82 ? -5.612 6.929 7.623 1.00 97.94 82 MET A C 1
ATOM 632 O O . MET A 1 82 ? -6.518 6.961 8.455 1.00 97.94 82 MET A O 1
ATOM 636 N N . VAL A 1 83 ? -4.914 5.812 7.390 1.00 97.00 83 VAL A N 1
ATOM 637 C CA . VAL A 1 83 ? -5.147 4.575 8.152 1.00 97.00 83 VAL A CA 1
ATOM 638 C C . VAL A 1 83 ? -4.713 4.751 9.612 1.00 97.00 83 VAL A C 1
ATOM 640 O O . VAL A 1 83 ? -5.474 4.372 10.505 1.00 97.00 83 VAL A O 1
ATOM 643 N N . GLU A 1 84 ? -3.559 5.380 9.862 1.00 95.56 84 GLU A N 1
ATOM 644 C CA . GLU A 1 84 ? -3.087 5.712 11.217 1.00 95.56 84 GLU A CA 1
ATOM 645 C C . GLU A 1 84 ? -4.069 6.623 11.965 1.00 95.56 84 GLU A C 1
ATOM 647 O O . GLU A 1 84 ? -4.427 6.339 13.107 1.00 95.56 84 GLU A O 1
ATOM 652 N N . ASP A 1 85 ? -4.571 7.678 11.321 1.00 96.69 85 ASP A N 1
ATOM 653 C CA . ASP A 1 85 ? -5.525 8.615 11.920 1.00 96.69 85 ASP A CA 1
ATOM 654 C C . ASP A 1 85 ? -6.821 7.914 12.347 1.00 96.69 85 ASP A C 1
ATOM 656 O O . ASP A 1 85 ? -7.337 8.146 13.446 1.00 96.69 85 ASP A O 1
ATOM 660 N N . ILE A 1 86 ? -7.355 7.018 11.508 1.00 95.62 86 ILE A N 1
ATOM 661 C CA . ILE A 1 86 ? -8.565 6.258 11.847 1.00 95.62 86 ILE A CA 1
ATOM 662 C C . ILE A 1 86 ? -8.277 5.268 12.987 1.00 95.62 86 ILE A C 1
ATOM 664 O O . ILE A 1 86 ? -9.120 5.109 13.878 1.00 95.62 86 ILE A O 1
ATOM 668 N N . ALA A 1 87 ? -7.109 4.617 12.993 1.00 94.50 87 ALA A N 1
ATOM 669 C CA . ALA A 1 87 ? -6.697 3.729 14.079 1.00 94.50 87 ALA A CA 1
ATOM 670 C C . ALA A 1 87 ? -6.598 4.490 15.414 1.00 94.50 87 ALA A C 1
ATOM 672 O O . ALA A 1 87 ? -7.222 4.091 16.401 1.00 94.50 87 ALA A O 1
ATOM 673 N N . ASN A 1 88 ? -5.917 5.638 15.419 1.00 94.12 88 ASN A N 1
ATOM 674 C CA . ASN A 1 88 ? -5.761 6.509 16.585 1.00 94.12 88 ASN A CA 1
ATOM 675 C C . ASN A 1 88 ? -7.109 7.011 17.107 1.00 94.12 88 ASN A C 1
ATOM 677 O O . ASN A 1 88 ? -7.385 6.927 18.306 1.00 94.12 88 ASN A O 1
ATOM 681 N N . LYS A 1 89 ? -8.002 7.448 16.210 1.00 96.00 89 LYS A N 1
ATOM 682 C CA . LYS A 1 89 ? -9.352 7.883 16.586 1.00 96.00 89 LYS A CA 1
ATOM 683 C C . LYS A 1 89 ? -10.141 6.774 17.287 1.00 96.00 89 LYS A C 1
ATOM 685 O O . LYS A 1 89 ? -10.813 7.040 18.283 1.00 96.00 89 LYS A O 1
ATOM 690 N N . ARG A 1 90 ? -10.036 5.524 16.821 1.00 92.88 90 ARG A N 1
ATOM 691 C CA . ARG A 1 90 ? -10.689 4.383 17.485 1.00 92.88 90 ARG A CA 1
ATOM 692 C C . ARG A 1 90 ? -10.104 4.093 18.862 1.00 92.88 90 ARG A C 1
ATOM 694 O O . ARG A 1 90 ? -10.862 3.798 19.783 1.00 92.88 90 ARG A O 1
ATOM 701 N N . ILE A 1 91 ? -8.786 4.194 19.022 1.00 92.56 91 ILE A N 1
ATOM 702 C CA . ILE A 1 91 ? -8.133 4.028 20.327 1.00 92.56 91 ILE A CA 1
ATOM 703 C C . ILE A 1 91 ? -8.638 5.099 21.303 1.00 92.56 91 ILE A C 1
ATOM 705 O O . ILE A 1 91 ? -9.025 4.773 22.426 1.00 92.56 91 ILE A O 1
ATOM 709 N N . GLU A 1 92 ? -8.722 6.360 20.872 1.00 94.44 92 GLU A N 1
ATOM 710 C CA . GLU A 1 92 ? -9.282 7.432 21.698 1.00 94.44 92 GLU A CA 1
ATOM 711 C C . GLU A 1 92 ? -10.740 7.180 22.099 1.00 94.44 92 GLU A C 1
ATOM 713 O O . GLU A 1 92 ? -11.122 7.452 23.238 1.00 94.44 92 GLU A O 1
ATOM 718 N N . GLU A 1 93 ? -11.570 6.686 21.179 1.00 94.19 93 GLU A N 1
ATOM 719 C CA . GLU A 1 93 ? -12.968 6.343 21.456 1.00 94.19 93 GLU A CA 1
ATOM 720 C C . GLU A 1 93 ? -13.076 5.223 22.502 1.00 94.19 93 GLU A C 1
ATOM 722 O O . GLU A 1 93 ? -13.867 5.340 23.439 1.00 94.19 93 GLU A O 1
ATOM 727 N N . ILE A 1 94 ? -12.233 4.189 22.413 1.00 90.69 94 ILE A N 1
ATOM 728 C CA . ILE A 1 94 ? -12.176 3.101 23.402 1.00 90.69 94 ILE A CA 1
ATOM 729 C C . ILE A 1 94 ? -11.736 3.632 24.772 1.00 90.69 94 ILE A C 1
ATOM 731 O O . ILE A 1 94 ? -12.359 3.305 25.784 1.00 90.69 94 ILE A O 1
ATOM 735 N N . LEU A 1 95 ? -10.714 4.492 24.825 1.00 93.00 95 LEU A N 1
ATOM 736 C CA . LEU A 1 95 ? -10.253 5.109 26.074 1.00 93.00 95 LEU A CA 1
ATOM 737 C C . LEU A 1 95 ? -11.339 5.988 26.716 1.00 93.00 95 LEU A C 1
ATOM 739 O O . LEU A 1 95 ? -11.525 5.949 27.934 1.00 93.00 95 LEU A O 1
ATOM 743 N N . LYS A 1 96 ? -12.099 6.735 25.904 1.00 94.00 96 LYS A N 1
ATOM 744 C CA . LYS A 1 96 ? -13.239 7.546 26.365 1.00 94.00 96 LYS A CA 1
ATOM 745 C C . LYS A 1 96 ? -14.380 6.675 26.903 1.00 94.00 96 LYS A C 1
ATOM 747 O O . LYS A 1 96 ? -14.984 7.035 27.909 1.00 94.00 96 LYS A O 1
ATOM 752 N N . MET A 1 97 ? -14.658 5.522 26.287 1.00 91.94 97 MET A N 1
ATOM 753 C CA . MET A 1 97 ? -15.677 4.578 26.774 1.00 91.94 97 MET A CA 1
ATOM 754 C C . MET A 1 97 ? -15.239 3.831 28.042 1.00 91.94 97 MET A C 1
ATOM 756 O O . MET A 1 97 ? -16.060 3.604 28.928 1.00 91.94 97 MET A O 1
ATOM 760 N N . GLY A 1 98 ? -13.951 3.494 28.169 1.00 87.69 98 GLY A N 1
ATOM 761 C CA . GLY A 1 98 ? -13.386 2.857 29.365 1.00 87.69 98 GLY A CA 1
ATOM 762 C C . GLY A 1 98 ? -13.397 3.753 30.610 1.00 87.69 98 GLY A C 1
ATOM 763 O O . GLY A 1 98 ? -13.419 3.250 31.730 1.00 87.69 98 GLY A O 1
ATOM 764 N N . GLN A 1 99 ? -13.453 5.076 30.428 1.00 75.19 99 GLN A N 1
ATOM 765 C CA . GLN A 1 99 ? -13.676 6.050 31.500 1.00 75.19 99 GLN A CA 1
ATOM 766 C C . GLN A 1 99 ? -15.157 6.294 31.808 1.00 75.19 99 GLN A C 1
ATOM 768 O O . GLN A 1 99 ? -15.476 7.294 32.459 1.00 75.19 99 GLN A O 1
ATOM 773 N N . MET A 1 100 ? -16.078 5.414 31.384 1.00 61.75 100 MET A N 1
ATOM 774 C CA . MET A 1 100 ? -17.455 5.543 31.848 1.00 61.75 100 MET A CA 1
ATOM 775 C C . MET A 1 100 ? -17.450 5.603 33.379 1.00 61.75 100 MET A C 1
ATOM 777 O O . MET A 1 100 ? -16.890 4.705 34.020 1.00 61.75 100 MET A O 1
ATOM 781 N N . PRO A 1 101 ? -18.011 6.677 33.973 1.00 55.03 101 PRO A N 1
ATOM 782 C CA . PRO A 1 101 ? -18.059 6.808 35.412 1.00 55.03 101 PRO A CA 1
ATOM 783 C C . PRO A 1 101 ? -18.734 5.547 35.906 1.00 55.03 101 PRO A C 1
ATOM 785 O O . PRO A 1 101 ? -19.836 5.242 35.450 1.00 55.03 101 PRO A O 1
ATOM 788 N N . SER A 1 102 ? -18.039 4.801 36.770 1.00 61.22 102 SER A N 1
ATOM 789 C CA . SER A 1 102 ? -18.634 3.735 37.565 1.00 61.22 102 SER A CA 1
ATOM 790 C C . SER A 1 102 ? -19.960 4.290 38.052 1.00 61.22 102 SER A C 1
ATOM 792 O O . SER A 1 102 ? -19.980 5.191 38.896 1.00 61.22 102 SER A O 1
ATOM 794 N N . ILE A 1 103 ? -21.055 3.874 37.405 1.00 55.19 103 ILE A N 1
ATOM 795 C CA . ILE A 1 103 ? -22.399 4.219 37.828 1.00 55.19 103 ILE A CA 1
ATOM 796 C C . ILE A 1 103 ? -22.429 3.553 39.176 1.00 55.19 103 ILE A C 1
ATOM 798 O O . ILE A 1 103 ? -22.494 2.325 39.237 1.00 55.19 103 ILE A O 1
ATOM 802 N N . ALA A 1 104 ? -22.201 4.361 40.215 1.00 52.22 104 ALA A N 1
ATOM 803 C CA . ALA A 1 104 ? -22.087 3.917 41.582 1.00 52.22 104 ALA A CA 1
ATOM 804 C C . ALA A 1 104 ? -23.224 2.935 41.766 1.00 52.22 104 ALA A C 1
ATOM 806 O O . ALA A 1 104 ? -24.380 3.346 41.648 1.00 52.22 104 ALA A O 1
ATOM 807 N N . CYS A 1 105 ? -22.866 1.651 41.889 1.00 48.00 105 CYS A N 1
ATOM 808 C CA . CYS A 1 105 ? -23.799 0.547 41.975 1.00 48.00 105 CYS A CA 1
ATOM 809 C C . CYS A 1 105 ? -24.759 0.938 43.087 1.00 48.00 105 CYS A C 1
ATOM 811 O O . CYS A 1 105 ? -24.396 0.961 44.268 1.00 48.00 105 CYS A O 1
ATOM 813 N N . GLY A 1 106 ? -25.922 1.441 42.678 1.00 51.66 106 GLY A N 1
ATOM 814 C CA . GLY A 1 106 ? -26.904 1.990 43.578 1.00 51.66 106 GLY A CA 1
ATOM 815 C C . GLY A 1 106 ? -27.384 0.789 44.337 1.00 51.66 106 GLY A C 1
ATOM 816 O O . GLY A 1 106 ? -28.116 0.008 43.752 1.00 51.66 106 GLY A O 1
ATOM 817 N N . LYS A 1 107 ? -26.862 0.624 45.561 1.00 55.56 107 LYS A N 1
ATOM 818 C CA . LYS A 1 107 ? -27.160 -0.424 46.537 1.00 55.56 107 LYS A CA 1
ATOM 819 C C . LYS A 1 107 ? -28.495 -1.095 46.223 1.00 55.56 107 LYS A C 1
ATOM 821 O O . LYS A 1 107 ? -29.530 -0.688 46.748 1.00 55.56 107 LYS A O 1
ATOM 826 N N . ILE A 1 108 ? -28.472 -2.125 45.384 1.00 56.97 108 ILE A N 1
ATOM 827 C CA . ILE A 1 108 ? -29.547 -3.095 45.380 1.00 56.97 108 ILE A CA 1
ATOM 828 C C . ILE A 1 108 ? -29.243 -3.886 46.640 1.00 56.97 108 ILE A C 1
ATOM 830 O O . ILE A 1 108 ? -28.268 -4.629 46.704 1.00 56.97 108 ILE A O 1
ATOM 834 N N . GLN A 1 109 ? -29.992 -3.583 47.701 1.00 51.62 109 GLN A N 1
ATOM 835 C CA . GLN A 1 109 ? -30.062 -4.429 48.880 1.00 51.62 109 GLN A CA 1
ATOM 836 C C . GLN A 1 109 ? -30.487 -5.819 48.405 1.00 51.62 109 GLN A C 1
ATOM 838 O O . GLN A 1 109 ? -31.673 -6.082 48.212 1.00 51.62 109 GLN A O 1
ATOM 843 N N . GLU A 1 110 ? -29.515 -6.698 48.194 1.00 48.38 110 GLU A N 1
ATOM 844 C CA . GLU A 1 110 ? -29.752 -8.128 48.119 1.00 48.38 110 GLU A CA 1
ATOM 845 C C . GLU A 1 110 ? -30.137 -8.604 49.520 1.00 48.38 110 GLU A C 1
ATOM 847 O O . GLU A 1 110 ? -29.310 -8.860 50.391 1.00 48.38 110 GLU A O 1
ATOM 852 N N . ASN A 1 111 ? -31.447 -8.684 49.740 1.00 54.69 111 ASN A N 1
ATOM 853 C CA . ASN A 1 111 ? -32.022 -9.654 50.656 1.00 54.69 111 ASN A CA 1
ATOM 854 C C . ASN A 1 111 ? -31.955 -11.025 49.971 1.00 54.69 111 ASN A C 1
ATOM 856 O O . ASN A 1 111 ? -32.929 -11.473 49.369 1.00 54.69 111 ASN A O 1
ATOM 860 N N . THR A 1 112 ? -30.814 -11.694 50.065 1.00 52.75 112 THR A N 1
ATOM 861 C CA . THR A 1 112 ? -30.695 -13.127 49.780 1.00 52.75 112 THR A CA 1
ATOM 862 C C . THR A 1 112 ? -30.122 -13.803 51.013 1.00 52.75 112 THR A C 1
ATOM 864 O O . THR A 1 112 ? -28.921 -13.865 51.251 1.00 52.75 112 THR A O 1
ATOM 867 N N . GLY A 1 113 ? -31.035 -14.282 51.855 1.00 63.34 113 GLY A N 1
ATOM 868 C CA . GLY A 1 113 ? -30.716 -15.394 52.733 1.00 63.34 113 GLY A CA 1
ATOM 869 C C . GLY A 1 113 ? -30.610 -16.679 51.912 1.00 63.34 113 GLY A C 1
ATOM 870 O O . GLY A 1 113 ? -31.349 -16.835 50.940 1.00 63.34 113 GLY A O 1
ATOM 871 N N . LEU A 1 114 ? -29.781 -17.602 52.415 1.00 54.34 114 LEU A N 1
ATOM 872 C CA . LEU A 1 114 ? -29.644 -19.015 52.018 1.00 54.34 114 LEU A CA 1
ATOM 873 C C . LEU A 1 114 ? -28.807 -19.226 50.740 1.00 54.34 114 LEU A C 1
ATOM 875 O O . LEU A 1 114 ? -29.030 -18.567 49.738 1.00 54.34 114 LEU A O 1
ATOM 879 N N . SER A 1 115 ? -27.846 -20.143 50.671 1.00 55.31 115 SER A N 1
ATOM 880 C CA . SER A 1 115 ? -27.370 -21.176 51.596 1.00 55.31 115 SER A CA 1
ATOM 881 C C . SER A 1 115 ? -25.941 -21.544 51.196 1.00 55.31 115 SER A C 1
ATOM 883 O O . SER A 1 115 ? -25.627 -21.619 50.008 1.00 55.31 115 SER A O 1
ATOM 885 N N . GLU A 1 116 ? -25.103 -21.773 52.199 1.00 61.56 116 GLU A N 1
ATOM 886 C CA . GLU A 1 116 ? -23.805 -22.433 52.084 1.00 61.56 116 GLU A CA 1
ATOM 887 C C . GLU A 1 116 ? -24.000 -23.834 51.485 1.00 61.56 116 GLU A C 1
ATOM 889 O O . GLU A 1 116 ? -24.982 -24.493 51.816 1.00 61.56 116 GLU A O 1
ATOM 894 N N . ASP A 1 117 ? -23.092 -24.231 50.587 1.00 62.88 117 ASP A N 1
ATOM 895 C CA . ASP A 1 117 ? -22.729 -25.609 50.204 1.00 62.88 117 ASP A CA 1
ATOM 896 C C . ASP A 1 117 ? -22.665 -25.810 48.687 1.00 62.88 117 ASP A C 1
ATOM 898 O O . ASP A 1 117 ? -23.618 -26.255 48.055 1.00 62.88 117 ASP A O 1
ATOM 902 N N . SER A 1 118 ? -21.483 -25.564 48.112 1.00 56.72 118 SER A N 1
ATOM 903 C CA . SER A 1 118 ? -20.824 -26.551 47.241 1.00 56.72 118 SER A CA 1
ATOM 904 C C . SER A 1 118 ? -19.476 -26.026 46.742 1.00 56.72 118 SER A C 1
ATOM 906 O O . SER A 1 118 ? -19.415 -25.146 45.885 1.00 56.72 118 SER A O 1
ATOM 908 N N . ASN A 1 119 ? -18.399 -26.617 47.262 1.00 59.47 119 ASN A N 1
ATOM 909 C CA . ASN A 1 119 ? -17.060 -26.596 46.675 1.00 59.47 119 ASN A CA 1
ATOM 910 C C . ASN A 1 119 ? -17.077 -27.256 45.287 1.00 59.47 119 ASN A C 1
ATOM 912 O O . ASN A 1 119 ? -17.457 -28.427 45.203 1.00 59.47 119 ASN A O 1
ATOM 916 N N . PRO A 1 120 ? -16.527 -26.628 44.239 1.00 52.25 120 PRO A N 1
ATOM 917 C CA . PRO A 1 120 ? -15.919 -27.371 43.157 1.00 52.25 120 PRO A CA 1
ATOM 918 C C . PRO A 1 120 ? -14.414 -27.484 43.421 1.00 52.25 120 PRO A C 1
ATOM 920 O O . PRO A 1 120 ? -13.665 -26.513 43.325 1.00 52.25 120 PRO A O 1
ATOM 923 N N . LEU A 1 121 ? -13.991 -28.707 43.757 1.00 56.66 121 LEU A N 1
ATOM 924 C CA . LEU A 1 121 ? -12.634 -29.190 43.518 1.00 56.66 121 LEU A CA 1
ATOM 925 C C . LEU A 1 121 ? -12.295 -28.935 42.041 1.00 56.66 121 LEU A C 1
ATOM 927 O O . LEU A 1 121 ? -12.853 -29.601 41.170 1.00 56.66 121 LEU A O 1
ATOM 931 N N . PHE A 1 122 ? -11.372 -28.022 41.761 1.00 51.28 122 PHE A N 1
ATOM 932 C CA . PHE A 1 122 ? -10.603 -28.059 40.523 1.00 51.28 122 PHE A CA 1
ATOM 933 C C . PHE A 1 122 ? -9.184 -28.470 40.892 1.00 51.28 122 PHE A C 1
ATOM 935 O O . PHE A 1 122 ? -8.469 -27.757 41.588 1.00 51.28 122 PHE A O 1
ATOM 942 N N . SER A 1 123 ? -8.847 -29.694 40.506 1.00 54.88 123 SER A N 1
ATOM 943 C CA . SER A 1 123 ? -7.523 -30.285 40.610 1.00 54.88 123 SER A CA 1
ATOM 944 C C . SER A 1 123 ? -6.593 -29.664 39.571 1.00 54.88 123 SER A C 1
ATOM 946 O O . SER A 1 123 ? -6.873 -29.704 38.373 1.00 54.88 123 SER A O 1
ATOM 948 N N . ASP A 1 124 ? -5.493 -29.108 40.070 1.00 49.34 124 ASP A N 1
ATOM 949 C CA . ASP A 1 124 ? -4.343 -28.615 39.324 1.00 49.34 124 ASP A CA 1
ATOM 950 C C . ASP A 1 124 ? -3.576 -29.773 38.661 1.00 49.34 124 ASP A C 1
ATOM 952 O O . ASP A 1 124 ? -2.689 -30.373 39.272 1.00 49.34 124 ASP A O 1
ATOM 956 N N . ASP A 1 125 ? -3.876 -30.073 37.398 1.00 57.59 125 ASP A N 1
ATOM 957 C CA . ASP A 1 125 ? -3.002 -30.895 36.554 1.00 57.59 125 ASP A CA 1
ATOM 958 C C . ASP A 1 125 ? -1.992 -29.986 35.833 1.00 57.59 125 ASP A C 1
ATOM 960 O O . ASP A 1 125 ? -2.188 -29.538 34.701 1.00 57.59 125 ASP A O 1
ATOM 964 N N . PHE A 1 126 ? -0.884 -29.698 36.522 1.00 49.69 126 PHE A N 1
ATOM 965 C CA . PHE A 1 126 ? 0.297 -29.067 35.936 1.00 49.69 126 PHE A CA 1
ATOM 966 C C . PHE A 1 126 ? 0.978 -30.034 34.957 1.00 49.69 126 PHE A C 1
ATOM 968 O O . PHE A 1 126 ? 1.682 -30.966 35.354 1.00 49.69 126 PHE A O 1
ATOM 975 N N . VAL A 1 127 ? 0.807 -29.781 33.660 1.00 60.16 127 VAL A N 1
ATOM 976 C CA . VAL A 1 127 ? 1.609 -30.403 32.601 1.00 60.16 127 VAL A CA 1
ATOM 977 C C . VAL A 1 127 ? 3.017 -29.810 32.653 1.00 60.16 127 VAL A C 1
ATOM 979 O O . VAL A 1 127 ? 3.234 -28.632 32.374 1.00 60.16 127 VAL A O 1
ATOM 982 N N . LYS A 1 128 ? 3.979 -30.647 33.036 1.00 63.34 128 LYS A N 1
ATOM 983 C CA . LYS A 1 128 ? 5.411 -30.348 33.030 1.00 63.34 128 LYS A CA 1
ATOM 984 C C . LYS A 1 128 ? 5.889 -30.336 31.572 1.00 63.34 128 LYS A C 1
ATOM 986 O O . LYS A 1 128 ? 5.984 -31.390 30.951 1.00 63.34 128 LYS A O 1
ATOM 991 N N . VAL A 1 129 ? 6.118 -29.148 31.017 1.00 67.50 129 VAL A N 1
ATOM 992 C CA . VAL A 1 129 ? 6.731 -28.972 29.693 1.00 67.50 129 VAL A CA 1
ATOM 993 C C . VAL A 1 129 ? 8.240 -29.148 29.863 1.00 67.50 129 VAL A C 1
ATOM 995 O O . VAL A 1 129 ? 8.871 -28.376 30.579 1.00 67.50 129 VAL A O 1
ATOM 998 N N . GLU A 1 130 ? 8.794 -30.207 29.275 1.00 67.75 130 GLU A N 1
ATOM 999 C CA . GLU A 1 130 ? 10.241 -30.410 29.164 1.00 67.75 130 GLU A CA 1
ATOM 1000 C C . GLU A 1 130 ? 10.782 -29.525 28.031 1.00 67.75 130 GLU A C 1
ATOM 1002 O O . GLU A 1 130 ? 10.287 -29.570 26.903 1.00 67.75 130 GLU A O 1
ATOM 1007 N N . GLU A 1 131 ? 11.768 -28.689 28.355 1.00 69.62 131 GLU A N 1
ATOM 1008 C CA . GLU A 1 131 ? 12.511 -27.871 27.396 1.00 69.62 131 GLU A CA 1
ATOM 1009 C C . GLU A 1 131 ? 13.484 -28.761 26.601 1.00 69.62 131 GLU A C 1
ATOM 1011 O O . GLU A 1 131 ? 14.171 -29.592 27.201 1.00 69.62 131 GLU A O 1
ATOM 1016 N N . PRO A 1 132 ? 13.574 -28.624 25.266 1.00 66.19 132 PRO A N 1
ATOM 1017 C CA . PRO A 1 132 ? 14.609 -29.293 24.496 1.00 66.19 132 PRO A CA 1
ATOM 1018 C C . PRO A 1 132 ? 15.933 -28.518 24.586 1.00 66.19 132 PRO A C 1
ATOM 1020 O O . PRO A 1 132 ? 16.095 -27.460 23.976 1.00 66.19 132 PRO A O 1
ATOM 1023 N N . ASP A 1 133 ? 16.882 -29.086 25.328 1.00 62.84 133 ASP A N 1
ATOM 1024 C CA . ASP A 1 133 ? 18.313 -28.797 25.219 1.00 62.84 133 ASP A CA 1
ATOM 1025 C C . ASP A 1 133 ? 18.821 -29.317 23.869 1.00 62.84 133 ASP A C 1
ATOM 1027 O O . ASP A 1 133 ? 18.892 -30.526 23.694 1.00 62.84 133 ASP A O 1
ATOM 1031 N N . ASP A 1 134 ? 19.151 -28.426 22.928 1.00 60.53 134 ASP A N 1
ATOM 1032 C CA . ASP A 1 134 ? 20.126 -28.669 21.849 1.00 60.53 134 ASP A CA 1
ATOM 1033 C C . ASP A 1 134 ? 20.435 -27.347 21.112 1.00 60.53 134 ASP A C 1
ATOM 1035 O O . ASP A 1 134 ? 19.977 -27.078 19.998 1.00 60.53 134 ASP A O 1
ATOM 1039 N N . PHE A 1 135 ? 21.235 -26.484 21.747 1.00 55.16 135 PHE A N 1
ATOM 1040 C CA . PHE A 1 135 ? 21.899 -25.366 21.069 1.00 55.16 135 PHE A CA 1
ATOM 1041 C C . PHE A 1 135 ? 23.191 -25.879 20.413 1.00 55.16 135 PHE A C 1
ATOM 1043 O O . PHE A 1 135 ? 24.175 -26.178 21.087 1.00 55.16 135 PHE A O 1
ATOM 1050 N N . ILE A 1 136 ? 23.191 -25.981 19.083 1.00 62.75 136 ILE A N 1
ATOM 1051 C CA . ILE A 1 136 ? 24.395 -26.242 18.286 1.00 62.75 136 ILE A CA 1
ATOM 1052 C C . ILE A 1 136 ? 25.170 -24.923 18.150 1.00 62.75 136 ILE A C 1
ATOM 1054 O O . ILE A 1 136 ? 24.766 -24.036 17.398 1.00 62.75 136 ILE A O 1
ATOM 1058 N N . GLU A 1 137 ? 26.296 -24.802 18.857 1.00 60.44 137 GLU A N 1
ATOM 1059 C CA . GLU A 1 137 ? 27.320 -23.783 18.595 1.00 60.44 137 GLU A CA 1
ATOM 1060 C C . GLU A 1 137 ? 27.910 -24.000 17.193 1.00 60.44 137 GLU A C 1
ATOM 1062 O O . GLU A 1 137 ? 28.727 -24.896 16.964 1.00 60.44 137 GLU A O 1
ATOM 1067 N N . MET A 1 138 ? 27.505 -23.168 16.232 1.00 63.06 138 MET A N 1
ATOM 1068 C CA . MET A 1 138 ? 28.250 -23.009 14.987 1.00 63.06 138 MET A CA 1
ATOM 1069 C C . MET A 1 138 ? 29.376 -22.003 15.222 1.00 63.06 138 MET A C 1
ATOM 1071 O O . MET A 1 138 ? 29.148 -20.808 15.383 1.00 63.06 138 MET A O 1
ATOM 1075 N N . ASN A 1 139 ? 30.601 -22.522 15.259 1.00 48.53 139 ASN A N 1
ATOM 1076 C CA . ASN A 1 139 ? 31.824 -21.733 15.223 1.00 48.53 139 ASN A CA 1
ATOM 1077 C C . ASN A 1 139 ? 31.938 -21.021 13.869 1.00 48.53 139 ASN A C 1
ATOM 1079 O O . ASN A 1 139 ? 32.226 -21.662 12.855 1.00 48.53 139 ASN A O 1
ATOM 1083 N N . ASP A 1 140 ? 31.769 -19.700 13.870 1.00 50.00 140 ASP A N 1
ATOM 1084 C CA . ASP A 1 140 ? 32.102 -18.857 12.728 1.00 50.00 140 ASP A CA 1
ATOM 1085 C C . ASP A 1 140 ? 33.623 -18.753 12.576 1.00 50.00 140 ASP A C 1
ATOM 1087 O O . ASP A 1 140 ? 34.353 -18.204 13.407 1.00 50.00 140 ASP A O 1
ATOM 1091 N N . ALA A 1 141 ? 34.106 -19.317 11.472 1.00 49.88 141 ALA A N 1
ATOM 1092 C CA . ALA A 1 141 ? 35.476 -19.183 11.024 1.00 49.88 141 ALA A CA 1
ATOM 1093 C C . ALA A 1 141 ? 35.734 -17.739 10.568 1.00 49.88 141 ALA A C 1
ATOM 1095 O O . ALA A 1 141 ? 35.233 -17.276 9.545 1.00 49.88 141 ALA A O 1
ATOM 1096 N N . SER A 1 142 ? 36.570 -17.061 11.348 1.00 46.94 142 SER A N 1
ATOM 1097 C CA . SER A 1 142 ? 37.210 -15.782 11.058 1.00 46.94 142 SER A CA 1
ATOM 1098 C C . SER A 1 142 ? 37.850 -15.757 9.661 1.00 46.94 142 SER A C 1
ATOM 1100 O O . SER A 1 142 ? 38.848 -16.435 9.407 1.00 46.94 142 SER A O 1
ATOM 1102 N N . LEU A 1 143 ? 37.292 -14.947 8.758 1.00 45.78 143 LEU A N 1
ATOM 1103 C CA . LEU A 1 143 ? 37.977 -14.469 7.558 1.00 45.78 143 LEU A CA 1
ATOM 1104 C C . LEU A 1 143 ? 38.460 -13.045 7.833 1.00 45.78 143 LEU A C 1
ATOM 1106 O O . LEU A 1 143 ? 37.708 -12.079 7.729 1.00 45.78 143 LEU A O 1
ATOM 1110 N N . GLY A 1 144 ? 39.736 -12.934 8.201 1.00 46.41 144 GLY A N 1
ATOM 1111 C CA . GLY A 1 144 ? 40.446 -11.664 8.277 1.00 46.41 144 GLY A CA 1
ATOM 1112 C C . GLY A 1 144 ? 40.594 -11.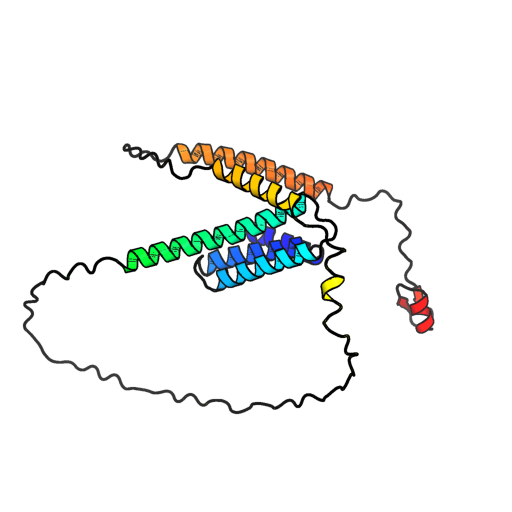054 6.885 1.00 46.41 144 GLY A C 1
ATOM 1113 O O . GLY A 1 144 ? 41.427 -11.493 6.095 1.00 46.41 144 GLY A O 1
ATOM 1114 N N . GLY A 1 145 ? 39.777 -10.044 6.599 1.00 45.91 145 GLY A N 1
ATOM 1115 C CA . GLY A 1 145 ? 40.003 -9.068 5.541 1.00 45.91 145 GLY A CA 1
ATOM 1116 C C . GLY A 1 145 ? 40.289 -7.721 6.191 1.00 45.91 145 GLY A C 1
ATOM 1117 O O . GLY A 1 145 ? 39.429 -7.171 6.871 1.00 45.91 145 GLY A O 1
ATOM 1118 N N . GLU A 1 146 ? 41.509 -7.219 6.031 1.00 46.00 146 GLU A N 1
ATOM 1119 C CA . GLU A 1 146 ? 41.903 -5.888 6.487 1.00 46.00 146 GLU A CA 1
ATOM 1120 C C . GLU A 1 146 ? 41.148 -4.827 5.666 1.00 46.00 146 GLU A C 1
ATOM 1122 O O . GLU A 1 146 ? 41.436 -4.618 4.487 1.00 46.00 146 GLU A O 1
ATOM 1127 N N . GLU A 1 147 ? 40.161 -4.165 6.277 1.00 44.84 147 GLU A N 1
ATOM 1128 C CA . GLU A 1 147 ? 39.551 -2.957 5.715 1.00 44.84 147 GLU A CA 1
ATOM 1129 C C . GLU A 1 147 ? 40.477 -1.743 5.923 1.00 44.84 147 GLU A C 1
ATOM 1131 O O . GLU A 1 147 ? 41.006 -1.537 7.021 1.00 44.84 147 GLU A O 1
ATOM 1136 N N . PRO A 1 148 ? 40.674 -0.893 4.899 1.00 46.91 148 PRO A N 1
ATOM 1137 C CA . PRO A 1 148 ? 41.416 0.346 5.055 1.00 46.91 148 PRO A CA 1
ATOM 1138 C C . PRO A 1 148 ? 40.587 1.360 5.852 1.00 46.91 148 PRO A C 1
ATOM 1140 O O . PRO A 1 148 ? 39.579 1.886 5.383 1.00 46.91 148 PRO A O 1
ATOM 1143 N N . VAL A 1 149 ? 41.064 1.671 7.057 1.00 43.97 149 VAL A N 1
ATOM 1144 C CA . VAL A 1 149 ? 40.558 2.745 7.919 1.00 43.97 149 VAL A CA 1
ATOM 1145 C C . VAL A 1 149 ? 40.754 4.094 7.217 1.00 43.97 149 VAL A C 1
ATOM 1147 O O . VAL A 1 149 ? 41.839 4.679 7.256 1.00 43.97 149 VAL A O 1
ATOM 1150 N N . MET A 1 150 ? 39.702 4.604 6.575 1.00 51.09 150 MET A N 1
ATOM 1151 C CA . MET A 1 150 ? 39.607 6.018 6.213 1.00 51.09 150 MET A CA 1
ATOM 1152 C C . MET A 1 150 ? 38.998 6.802 7.375 1.00 51.09 150 MET A C 1
ATOM 1154 O O . MET A 1 150 ? 38.018 6.389 7.991 1.00 51.09 150 MET A O 1
ATOM 1158 N N . LYS A 1 151 ? 39.638 7.927 7.699 1.00 50.75 151 LYS A N 1
ATOM 1159 C CA . LYS A 1 151 ? 39.319 8.787 8.839 1.00 50.75 151 LYS A CA 1
ATOM 1160 C C . LYS A 1 151 ? 37.932 9.409 8.661 1.00 50.75 151 LYS A C 1
ATOM 1162 O O . LYS A 1 151 ? 37.643 10.024 7.640 1.00 50.75 151 LYS A O 1
ATOM 1167 N N . THR A 1 152 ? 37.104 9.278 9.688 1.00 50.72 152 THR A N 1
ATOM 1168 C CA . THR A 1 152 ? 35.690 9.677 9.758 1.00 50.72 152 THR A CA 1
ATOM 1169 C C . THR A 1 152 ? 35.422 11.186 9.727 1.00 50.72 152 THR A C 1
ATOM 1171 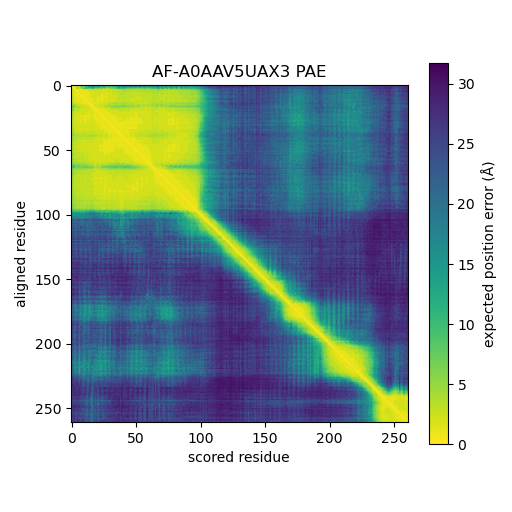O O . THR A 1 152 ? 34.266 11.582 9.760 1.00 50.72 152 THR A O 1
ATOM 1174 N N . GLU A 1 153 ? 36.441 12.040 9.620 1.00 48.06 153 GLU A N 1
ATOM 1175 C CA . GLU A 1 153 ? 36.268 13.503 9.680 1.00 48.06 153 GLU A CA 1
ATOM 1176 C C . GLU A 1 153 ? 36.254 14.192 8.300 1.00 48.06 153 GLU A C 1
ATOM 1178 O O . GLU A 1 153 ? 35.900 15.363 8.209 1.00 48.06 153 GLU A O 1
ATOM 1183 N N . GLU A 1 154 ? 36.562 13.486 7.203 1.00 48.16 154 GLU A N 1
ATOM 1184 C CA . GLU A 1 154 ? 36.557 14.072 5.844 1.00 48.16 154 GLU A CA 1
ATOM 1185 C C . GLU A 1 154 ? 35.316 13.707 5.002 1.00 48.16 154 GLU A C 1
ATOM 1187 O O . GLU A 1 154 ? 35.106 14.283 3.935 1.00 48.16 154 GLU A O 1
ATOM 1192 N N . LEU A 1 155 ? 34.450 12.799 5.475 1.00 45.19 155 LEU A N 1
ATOM 1193 C CA . LEU A 1 155 ? 33.266 12.362 4.719 1.00 45.19 155 LEU A CA 1
ATOM 1194 C C . LEU A 1 155 ? 32.053 13.298 4.883 1.00 45.19 155 LEU A C 1
ATOM 1196 O O . LEU A 1 155 ? 31.222 13.373 3.981 1.00 45.19 155 LEU A O 1
ATOM 1200 N N . GLU A 1 156 ? 31.960 14.056 5.980 1.00 45.75 156 GLU A N 1
ATOM 1201 C CA . GLU A 1 156 ? 30.812 14.945 6.231 1.00 45.75 156 GLU A CA 1
ATOM 1202 C C . GLU A 1 156 ? 30.863 16.242 5.406 1.00 45.75 156 GLU A C 1
ATOM 1204 O O . GLU A 1 156 ? 29.819 16.790 5.050 1.00 45.75 156 GLU A O 1
ATOM 1209 N N . SER A 1 157 ? 32.057 16.693 5.003 1.00 45.69 157 SER A N 1
ATOM 1210 C CA . SER A 1 157 ? 32.212 17.921 4.209 1.00 45.69 157 SER A CA 1
ATOM 1211 C C . SER A 1 157 ? 31.940 17.726 2.710 1.00 45.69 157 SER A C 1
ATOM 1213 O O . SER A 1 157 ? 31.623 18.698 2.028 1.00 45.69 157 SER A O 1
ATOM 1215 N N . ALA A 1 158 ? 32.039 16.503 2.175 1.00 41.31 158 ALA A N 1
ATOM 1216 C CA . ALA A 1 158 ? 31.867 16.239 0.739 1.00 41.31 158 ALA A CA 1
ATOM 1217 C C . ALA A 1 158 ? 30.399 16.002 0.326 1.00 41.31 158 ALA A C 1
ATOM 1219 O O . ALA A 1 158 ? 30.044 16.138 -0.844 1.00 41.31 158 ALA A O 1
ATOM 1220 N N . THR A 1 159 ? 29.519 15.687 1.278 1.00 42.56 159 THR A N 1
ATOM 1221 C CA . THR A 1 159 ? 28.081 15.493 1.029 1.00 42.56 159 THR A CA 1
ATOM 1222 C C . THR A 1 159 ? 27.268 16.788 0.999 1.00 42.56 159 THR A C 1
ATOM 1224 O O . THR A 1 159 ? 26.140 16.769 0.514 1.00 42.56 159 THR A O 1
ATOM 1227 N N . GLN A 1 160 ? 27.818 17.918 1.454 1.00 42.69 160 GLN A N 1
ATOM 1228 C CA . GLN A 1 160 ? 27.088 19.192 1.522 1.00 42.69 160 GLN A CA 1
ATOM 1229 C C . GLN A 1 160 ? 27.178 20.050 0.247 1.00 42.69 160 GLN A C 1
ATOM 1231 O O . GLN A 1 160 ? 26.336 20.920 0.051 1.00 42.69 160 GLN A O 1
ATOM 1236 N N . GLU A 1 161 ? 28.133 19.790 -0.654 1.00 39.62 161 GLU A N 1
ATOM 1237 C CA . GLU A 1 161 ? 28.310 20.591 -1.882 1.00 39.62 161 GLU A CA 1
ATOM 1238 C C . GLU A 1 161 ? 27.600 20.023 -3.127 1.00 39.62 161 GLU A C 1
ATOM 1240 O O . GLU A 1 161 ? 27.456 20.728 -4.124 1.00 39.62 161 GLU A O 1
ATOM 1245 N N . ILE A 1 162 ? 27.119 18.772 -3.092 1.00 43.06 162 ILE A N 1
ATOM 1246 C CA . ILE A 1 162 ? 26.517 18.108 -4.270 1.00 43.06 162 ILE A CA 1
ATOM 1247 C C . ILE A 1 162 ? 24.978 18.069 -4.207 1.00 43.06 162 ILE A C 1
ATOM 1249 O O . ILE A 1 162 ? 24.317 18.020 -5.246 1.00 43.06 162 ILE A O 1
ATOM 1253 N N . PHE A 1 163 ? 24.381 18.153 -3.016 1.00 40.16 163 PHE A N 1
ATOM 1254 C CA . PHE A 1 163 ? 22.928 18.109 -2.840 1.00 40.16 163 PHE A CA 1
ATOM 1255 C C . PHE A 1 163 ? 22.380 19.502 -2.520 1.00 40.16 163 PHE A C 1
ATOM 1257 O O . PHE A 1 163 ? 22.323 19.919 -1.368 1.00 40.16 163 PHE A O 1
ATOM 1264 N N . GLY A 1 164 ? 21.965 20.223 -3.565 1.00 42.16 164 GLY A N 1
ATOM 1265 C CA . GLY A 1 164 ? 21.147 21.426 -3.411 1.00 42.16 164 GLY A CA 1
ATOM 1266 C C . GLY A 1 164 ? 19.849 21.123 -2.652 1.00 42.16 164 GLY A C 1
ATOM 1267 O O . GLY A 1 164 ? 19.293 20.030 -2.768 1.00 42.16 164 GLY A O 1
ATOM 1268 N N . GLU A 1 165 ? 19.382 22.094 -1.866 1.00 41.78 165 GLU A N 1
ATOM 1269 C CA . GLU A 1 165 ? 18.231 21.960 -0.971 1.00 41.78 165 GLU A CA 1
ATOM 1270 C C . GLU A 1 165 ? 16.980 21.394 -1.679 1.00 41.78 165 GLU A C 1
ATOM 1272 O O . GLU A 1 165 ? 16.459 22.017 -2.613 1.00 41.78 165 GLU A O 1
ATOM 1277 N N . PRO A 1 166 ? 16.406 20.267 -1.214 1.00 45.38 166 PRO A N 1
ATOM 1278 C CA . PRO A 1 166 ? 15.113 19.781 -1.683 1.00 45.38 166 PRO A CA 1
ATOM 1279 C C . PRO A 1 166 ? 13.980 20.577 -1.005 1.00 45.38 166 PRO A C 1
ATOM 1281 O O . PRO A 1 166 ? 13.171 20.029 -0.267 1.00 45.38 166 PRO A O 1
ATOM 1284 N N . GLY A 1 167 ? 13.942 21.899 -1.199 1.00 43.78 167 GLY A N 1
ATOM 1285 C CA . GLY A 1 167 ? 13.039 22.792 -0.455 1.00 43.78 167 GLY A CA 1
ATOM 1286 C C . GLY A 1 167 ? 11.779 23.220 -1.213 1.00 43.78 167 GLY A C 1
ATOM 1287 O O . GLY A 1 167 ? 10.680 23.212 -0.666 1.00 43.78 167 GLY A O 1
ATOM 1288 N N . ALA A 1 168 ? 11.902 23.574 -2.496 1.00 42.22 168 ALA A N 1
ATOM 1289 C CA . ALA A 1 168 ? 10.855 24.357 -3.164 1.00 42.22 168 ALA A CA 1
ATOM 1290 C C . ALA A 1 168 ? 9.705 23.523 -3.768 1.00 42.22 168 ALA A C 1
ATOM 1292 O O . ALA A 1 168 ? 8.548 23.941 -3.738 1.00 42.22 168 ALA A O 1
ATOM 1293 N N . SER A 1 169 ? 9.989 22.331 -4.305 1.00 51.16 169 SER A N 1
ATOM 1294 C CA . SER A 1 169 ? 8.964 21.520 -4.989 1.00 51.16 169 SER A CA 1
ATOM 1295 C C . SER A 1 169 ? 8.066 20.746 -4.021 1.00 51.16 169 SER A C 1
ATOM 1297 O O . SER A 1 169 ? 6.892 20.534 -4.319 1.00 51.16 169 SER A O 1
ATOM 1299 N N . TYR A 1 170 ? 8.602 20.321 -2.874 1.00 49.69 170 TYR A N 1
ATOM 1300 C CA . TYR A 1 170 ? 7.858 19.520 -1.899 1.00 49.69 170 TYR A CA 1
ATOM 1301 C C . TYR A 1 170 ? 6.884 20.382 -1.090 1.00 49.69 170 TYR A C 1
ATOM 1303 O O . TYR A 1 170 ? 5.717 20.028 -0.946 1.00 49.69 170 TYR A O 1
ATOM 1311 N N . GLN A 1 171 ? 7.319 21.572 -0.658 1.00 50.84 171 GLN A N 1
ATOM 1312 C CA . GLN A 1 171 ? 6.445 22.528 0.028 1.00 50.84 171 GLN A CA 1
ATOM 1313 C C . GLN A 1 171 ? 5.279 22.989 -0.856 1.00 50.84 171 GLN A C 1
ATOM 1315 O O . GLN A 1 171 ? 4.164 23.146 -0.362 1.00 50.84 171 GLN A O 1
ATOM 1320 N N . SER A 1 172 ? 5.503 23.146 -2.165 1.00 52.19 172 SER A N 1
ATOM 1321 C CA . SER A 1 172 ? 4.444 23.521 -3.108 1.00 52.19 172 SER A CA 1
ATOM 1322 C C . SER A 1 172 ? 3.401 22.409 -3.292 1.00 52.19 172 SER A C 1
ATOM 1324 O O . SER A 1 172 ? 2.202 22.684 -3.257 1.00 52.19 172 SER A O 1
ATOM 1326 N N . ALA A 1 173 ? 3.831 21.146 -3.404 1.00 45.31 173 ALA A N 1
ATOM 1327 C CA . ALA A 1 173 ? 2.916 20.006 -3.466 1.00 45.31 173 ALA A CA 1
ATOM 1328 C C . ALA A 1 173 ? 2.130 19.829 -2.153 1.00 45.31 173 ALA A C 1
ATOM 1330 O O . ALA A 1 173 ? 0.918 19.622 -2.183 1.00 45.31 173 ALA A O 1
ATOM 1331 N N . HIS A 1 174 ? 2.792 19.997 -1.004 1.00 51.50 174 HIS A N 1
ATOM 1332 C CA . HIS A 1 174 ? 2.163 19.914 0.314 1.00 51.50 174 HIS A CA 1
ATOM 1333 C C . HIS A 1 174 ? 1.116 21.023 0.536 1.00 51.50 174 HIS A C 1
ATOM 1335 O O . HIS A 1 174 ? 0.017 20.748 1.015 1.00 51.50 174 HIS A O 1
ATOM 1341 N N . GLN A 1 175 ? 1.399 22.264 0.115 1.00 63.47 175 GLN A N 1
ATOM 1342 C CA . GLN A 1 175 ? 0.415 23.356 0.140 1.00 63.47 175 GLN A CA 1
ATOM 1343 C C . GLN A 1 175 ? -0.786 23.080 -0.774 1.00 63.47 175 GLN A C 1
ATOM 1345 O O . GLN A 1 175 ? -1.921 23.380 -0.406 1.00 63.47 175 GLN A O 1
ATOM 1350 N N . HIS A 1 176 ? -0.567 22.477 -1.946 1.00 50.94 176 HIS A N 1
ATOM 1351 C CA . HIS A 1 176 ? -1.654 22.144 -2.867 1.00 50.94 176 HIS A CA 1
ATOM 1352 C C . HIS A 1 176 ? -2.564 21.031 -2.317 1.00 50.94 176 HIS A C 1
ATOM 1354 O O . HIS A 1 176 ? -3.780 21.092 -2.486 1.00 50.94 176 HIS A O 1
ATOM 1360 N N . ILE A 1 177 ? -2.003 20.041 -1.615 1.00 51.19 177 ILE A N 1
ATOM 1361 C CA . ILE A 1 177 ? -2.776 18.982 -0.945 1.00 51.19 177 ILE A CA 1
ATOM 1362 C C . ILE A 1 177 ? -3.571 19.554 0.241 1.00 51.19 177 ILE A C 1
ATOM 1364 O O . ILE A 1 177 ? -4.756 19.255 0.377 1.00 51.19 177 ILE A O 1
ATOM 1368 N N . GLN A 1 178 ? -2.980 20.447 1.045 1.00 57.84 178 GLN A N 1
ATOM 1369 C CA . GLN A 1 178 ? -3.699 21.137 2.128 1.00 57.84 178 GLN A CA 1
ATOM 1370 C C . GLN A 1 178 ? -4.853 22.014 1.615 1.00 57.84 178 GLN A C 1
ATOM 1372 O O . GLN A 1 178 ? -5.925 22.040 2.222 1.00 57.84 178 GLN A O 1
ATOM 1377 N N . LEU A 1 179 ? -4.672 22.694 0.477 1.00 60.94 179 LEU A N 1
ATOM 1378 C CA . LEU A 1 179 ? -5.733 23.482 -0.157 1.00 60.94 179 LEU A CA 1
ATOM 1379 C C . LEU A 1 179 ? -6.908 22.606 -0.610 1.00 60.94 179 LEU A C 1
ATOM 1381 O O . LEU A 1 179 ? -8.059 22.991 -0.403 1.00 60.94 179 LEU A O 1
ATOM 1385 N N . LEU A 1 180 ? -6.637 21.420 -1.160 1.00 48.69 180 LEU A N 1
ATOM 1386 C CA . LEU A 1 180 ? -7.681 20.466 -1.545 1.00 48.69 180 LEU A CA 1
ATOM 1387 C C . LEU A 1 180 ? -8.401 19.873 -0.322 1.00 48.69 180 LEU A C 1
ATOM 1389 O O . LEU A 1 180 ? -9.622 19.741 -0.346 1.00 48.69 180 LEU A O 1
ATOM 1393 N N . GLY A 1 181 ? -7.679 19.606 0.772 1.00 41.22 181 GLY A N 1
ATOM 1394 C CA . GLY A 1 181 ? -8.270 19.140 2.032 1.00 41.22 181 GLY A CA 1
ATOM 1395 C C . GLY A 1 181 ? -9.195 20.168 2.696 1.00 41.22 181 GLY A C 1
ATOM 1396 O O . GLY A 1 181 ? -10.229 19.803 3.244 1.00 41.22 181 GLY A O 1
ATOM 1397 N N . SER A 1 182 ? -8.886 21.465 2.588 1.00 48.38 182 SER A N 1
ATOM 1398 C CA . SER A 1 182 ? -9.693 22.536 3.201 1.00 48.38 182 SER A CA 1
ATOM 1399 C C . SER A 1 182 ? -11.056 22.794 2.538 1.00 48.38 182 SER A C 1
ATOM 1401 O O . SER A 1 182 ? -11.893 23.490 3.116 1.00 48.38 182 SER A O 1
ATOM 1403 N N . GLN A 1 183 ? -11.297 22.241 1.343 1.00 46.34 183 GLN A N 1
ATOM 1404 C CA . GLN A 1 183 ? -12.589 22.344 0.652 1.00 46.34 183 GLN A CA 1
ATOM 1405 C C . GLN A 1 183 ? -13.598 21.278 1.103 1.00 46.34 183 GLN A C 1
ATOM 1407 O O . GLN A 1 183 ? -14.796 21.450 0.888 1.00 46.34 183 GLN A O 1
ATOM 1412 N N . PHE A 1 184 ? -13.147 20.223 1.785 1.00 37.56 184 PHE A N 1
ATOM 1413 C CA . PHE A 1 184 ? -14.021 19.249 2.432 1.00 37.56 184 PHE A CA 1
ATOM 1414 C C . PHE A 1 184 ? -14.234 19.655 3.896 1.00 37.56 184 PHE A C 1
ATOM 1416 O O . PHE A 1 184 ? -13.363 19.462 4.740 1.00 37.56 184 PHE A O 1
ATOM 1423 N N . ARG A 1 185 ? -15.399 20.234 4.213 1.00 43.44 185 ARG A N 1
ATOM 1424 C CA . ARG A 1 185 ? -15.849 20.444 5.599 1.00 43.44 185 ARG A CA 1
ATOM 1425 C C . ARG A 1 185 ? -16.702 19.249 6.046 1.00 43.44 185 ARG A C 1
ATOM 1427 O O . ARG A 1 185 ? -17.844 19.160 5.606 1.00 43.44 185 ARG A O 1
ATOM 1434 N N . PRO A 1 186 ? -16.211 18.358 6.923 1.00 44.03 186 PRO A N 1
ATOM 1435 C CA . PRO A 1 186 ? -17.002 17.229 7.422 1.00 44.03 186 PRO A CA 1
ATOM 1436 C C . PRO A 1 186 ? -18.057 17.608 8.483 1.00 44.03 186 PRO A C 1
ATOM 1438 O O . PRO A 1 186 ? -18.815 16.741 8.909 1.00 44.03 186 PRO A O 1
ATOM 1441 N N . ASP A 1 187 ? -18.145 18.878 8.898 1.00 39.06 187 ASP A N 1
ATOM 1442 C CA . ASP A 1 187 ? -18.905 19.273 10.098 1.00 39.06 187 ASP A CA 1
ATOM 1443 C C . ASP A 1 187 ? -20.320 19.831 9.857 1.00 39.06 187 ASP A C 1
ATOM 1445 O O . ASP A 1 187 ? -21.003 20.193 10.815 1.00 39.06 187 ASP A O 1
ATOM 1449 N N . GLU A 1 188 ? -20.832 19.857 8.625 1.00 44.44 188 GLU A N 1
ATOM 1450 C CA . GLU A 1 188 ? -22.256 20.155 8.395 1.00 44.44 188 GLU A CA 1
ATOM 1451 C C . GLU A 1 188 ? -23.098 18.874 8.407 1.00 44.44 188 GLU A C 1
ATOM 1453 O O . GLU A 1 188 ? -23.685 18.455 7.412 1.00 44.44 188 GLU A O 1
ATOM 1458 N N . VAL A 1 189 ? -23.195 18.249 9.585 1.00 46.53 189 VAL A N 1
ATOM 1459 C CA . VAL A 1 189 ? -24.263 17.283 9.869 1.00 46.53 189 VAL A CA 1
ATOM 1460 C C . VAL A 1 189 ? -25.558 18.073 10.058 1.00 46.53 189 VAL A C 1
ATOM 1462 O O . VAL A 1 189 ? -25.919 18.474 11.167 1.00 46.53 189 VAL A O 1
ATOM 1465 N N . VAL A 1 190 ? -26.258 18.320 8.952 1.00 44.88 190 VAL A N 1
ATOM 1466 C CA . VAL A 1 190 ? -27.636 18.814 8.962 1.00 44.88 190 VAL A CA 1
ATOM 1467 C C . VAL A 1 190 ? -28.508 17.718 9.571 1.00 44.88 190 VAL A C 1
ATOM 1469 O O . VAL A 1 190 ? -28.843 16.729 8.924 1.00 44.88 190 VAL A O 1
ATOM 1472 N N . LYS A 1 191 ? -28.857 17.871 10.851 1.00 41.44 191 LYS A N 1
ATOM 1473 C CA . LYS A 1 191 ? -29.887 17.053 11.495 1.00 41.44 191 LYS A CA 1
ATOM 1474 C C . LYS A 1 191 ? -31.241 17.463 10.918 1.00 41.44 191 LYS A C 1
ATOM 1476 O O . LYS A 1 191 ? -31.803 18.470 11.335 1.00 41.44 191 LYS A O 1
ATOM 1481 N N . SER A 1 192 ? -31.746 16.714 9.943 1.00 47.19 192 SER A N 1
ATOM 1482 C CA . SER A 1 192 ? -33.151 16.790 9.544 1.00 47.19 192 SER A CA 1
ATOM 1483 C C . SER A 1 192 ? -33.990 16.035 10.577 1.00 47.19 192 SER A C 1
ATOM 1485 O O . SER A 1 192 ? -33.779 14.842 10.787 1.00 47.19 192 SER A O 1
ATOM 1487 N N . GLU A 1 193 ? -34.920 16.728 11.236 1.00 60.72 193 GLU A N 1
ATOM 1488 C CA . GLU A 1 193 ? -35.838 16.143 12.229 1.00 60.72 193 GLU A CA 1
ATOM 1489 C C . GLU A 1 193 ? -36.948 15.281 11.599 1.00 60.72 193 GLU A C 1
ATOM 1491 O O . GLU A 1 193 ? -37.687 14.606 12.313 1.00 60.72 193 GLU A O 1
ATOM 1496 N N . ASP A 1 194 ? -37.006 15.210 10.269 1.00 52.03 194 ASP A N 1
ATOM 1497 C CA . ASP A 1 194 ? -38.009 14.441 9.544 1.00 52.03 194 ASP A CA 1
ATOM 1498 C C . ASP A 1 194 ? -37.362 13.192 8.930 1.00 52.03 194 ASP A C 1
ATOM 1500 O O . ASP A 1 194 ? -36.459 13.269 8.094 1.00 52.03 194 ASP A O 1
ATOM 1504 N N . GLY A 1 195 ? -37.787 12.021 9.406 1.00 54.75 195 GLY A N 1
ATOM 1505 C CA . GLY A 1 195 ? -37.201 10.717 9.106 1.00 54.75 195 GLY A CA 1
ATOM 1506 C C . GLY A 1 195 ? -37.393 10.216 7.673 1.00 54.75 195 GLY A C 1
ATOM 1507 O O . GLY A 1 195 ? -38.058 9.205 7.477 1.00 54.75 195 GLY A O 1
ATOM 1508 N N . GLU A 1 196 ? -36.738 10.842 6.694 1.00 54.88 196 GLU A N 1
ATOM 1509 C CA . GLU A 1 196 ? -36.543 10.295 5.342 1.00 54.88 196 GLU A CA 1
ATOM 1510 C C . GLU A 1 196 ? -35.108 10.539 4.834 1.00 54.88 196 GLU A C 1
ATOM 1512 O O . GLU A 1 196 ? -34.832 11.319 3.925 1.00 54.88 196 GLU A O 1
ATOM 1517 N N . SER A 1 197 ? -34.156 9.808 5.417 1.00 51.31 197 SER A N 1
ATOM 1518 C CA . SER A 1 197 ? -32.758 9.739 4.971 1.00 51.31 197 SER A CA 1
ATOM 1519 C C . SER A 1 197 ? -32.599 8.744 3.809 1.00 51.31 197 SER A C 1
ATOM 1521 O O . SER A 1 197 ? -32.086 7.642 4.000 1.00 51.31 197 SER A O 1
ATOM 1523 N N . SER A 1 198 ? -33.055 9.083 2.599 1.00 52.12 198 SER A N 1
ATOM 1524 C CA . SER A 1 198 ? -32.755 8.242 1.418 1.00 52.12 198 SER A CA 1
ATOM 1525 C C . SER A 1 198 ? -32.422 8.988 0.124 1.00 52.12 198 SER A C 1
ATOM 1527 O O . SER A 1 198 ? -31.984 8.363 -0.840 1.00 52.12 198 SER A O 1
ATOM 1529 N N . PHE A 1 199 ? -32.562 10.316 0.078 1.00 50.12 199 PHE A N 1
ATOM 1530 C CA . PHE A 1 199 ? -32.431 11.035 -1.192 1.00 50.12 199 PHE A CA 1
ATOM 1531 C C . PHE A 1 199 ? -30.989 11.451 -1.531 1.00 50.12 199 PHE A C 1
ATOM 1533 O O . PHE A 1 199 ? -30.573 11.343 -2.685 1.00 50.12 199 PHE A O 1
ATOM 1540 N N . ILE A 1 200 ? -30.196 11.857 -0.532 1.00 53.75 200 ILE A N 1
ATOM 1541 C CA . ILE A 1 200 ? -28.840 12.401 -0.745 1.00 53.75 200 ILE A CA 1
ATOM 1542 C C . ILE A 1 200 ? -27.841 11.305 -1.160 1.00 53.75 200 ILE A C 1
ATOM 1544 O O . ILE A 1 200 ? -26.949 11.554 -1.970 1.00 53.75 200 ILE A O 1
ATOM 1548 N N . ASP A 1 201 ? -28.056 10.067 -0.711 1.00 53.16 201 ASP A N 1
ATOM 1549 C CA . ASP A 1 201 ? -27.190 8.934 -1.051 1.00 53.16 201 ASP A CA 1
ATOM 1550 C C . ASP A 1 201 ? -27.259 8.561 -2.540 1.00 53.16 201 ASP A C 1
ATOM 1552 O O . ASP A 1 201 ? -26.285 8.080 -3.112 1.00 53.16 201 ASP A O 1
ATOM 1556 N N . SER A 1 202 ? -28.388 8.789 -3.216 1.00 56.97 202 SER A N 1
ATOM 1557 C CA . SER A 1 202 ? -28.541 8.361 -4.614 1.00 56.97 202 SER A CA 1
ATOM 1558 C C . SER A 1 202 ? -27.805 9.269 -5.607 1.00 56.97 202 SER A C 1
ATOM 1560 O O . SER A 1 202 ? -27.174 8.775 -6.543 1.00 56.97 202 SER A O 1
ATOM 1562 N N . THR A 1 203 ? -27.825 10.584 -5.374 1.00 63.41 203 THR A N 1
ATOM 1563 C CA . THR A 1 203 ? -27.225 11.574 -6.279 1.00 63.41 203 THR A CA 1
ATOM 1564 C C . THR A 1 203 ? -25.704 11.576 -6.164 1.00 63.41 203 THR A C 1
ATOM 1566 O O . THR A 1 203 ? -25.020 11.481 -7.183 1.00 63.41 203 THR A O 1
ATOM 1569 N N . ILE A 1 204 ? -25.169 11.552 -4.938 1.00 63.69 204 ILE A N 1
ATOM 1570 C CA . ILE A 1 204 ? -23.718 11.509 -4.693 1.00 63.69 204 ILE A CA 1
ATOM 1571 C C . ILE A 1 204 ? -23.120 10.206 -5.241 1.00 63.69 204 ILE A C 1
ATOM 1573 O O . ILE A 1 204 ? -22.095 10.225 -5.922 1.00 63.69 204 ILE A O 1
ATOM 1577 N N . ASN A 1 205 ? -23.800 9.070 -5.047 1.00 63.38 205 ASN A N 1
ATOM 1578 C CA . ASN A 1 205 ? -23.348 7.804 -5.624 1.00 63.38 205 ASN A CA 1
ATOM 1579 C C . ASN A 1 205 ? -23.417 7.787 -7.160 1.00 63.38 205 ASN A C 1
ATOM 1581 O O . ASN A 1 205 ? -22.665 7.038 -7.784 1.00 63.38 205 ASN A O 1
ATOM 1585 N N . SER A 1 206 ? -24.287 8.586 -7.787 1.00 73.56 206 SER A N 1
ATOM 1586 C CA . SER A 1 206 ? -24.355 8.680 -9.250 1.00 73.56 206 SER A CA 1
ATOM 1587 C C . SER A 1 206 ? -23.209 9.509 -9.841 1.00 73.56 206 SER A C 1
ATOM 1589 O O . SER A 1 206 ? -22.582 9.054 -10.798 1.00 73.56 206 SER A O 1
ATOM 1591 N N . GLU A 1 207 ? -22.859 10.638 -9.218 1.00 74.00 207 GLU A N 1
ATOM 1592 C CA . GLU A 1 207 ? -21.757 11.506 -9.659 1.00 74.00 207 GLU A CA 1
ATOM 1593 C C . GLU A 1 207 ? -20.395 10.829 -9.456 1.00 74.00 207 GLU A C 1
ATOM 1595 O O . GLU A 1 207 ? -19.597 10.748 -10.391 1.00 74.00 207 GLU A O 1
ATOM 1600 N N . ILE A 1 208 ? -20.169 10.209 -8.291 1.00 70.94 208 ILE A N 1
ATOM 1601 C CA . ILE A 1 208 ? -18.930 9.461 -8.018 1.00 70.94 208 ILE A CA 1
ATOM 1602 C C . ILE A 1 208 ? -18.761 8.304 -9.013 1.00 70.94 208 ILE A C 1
ATOM 1604 O O . ILE A 1 208 ? -17.655 8.016 -9.473 1.00 70.94 208 ILE A O 1
ATOM 1608 N N . LYS A 1 209 ? -19.855 7.632 -9.387 1.00 80.94 209 LYS A N 1
ATOM 1609 C CA . LYS A 1 209 ? -19.812 6.513 -10.335 1.00 80.94 209 LYS A CA 1
ATOM 1610 C C . LYS A 1 209 ? -19.501 6.972 -11.760 1.00 80.94 209 LYS A C 1
ATOM 1612 O O . LYS A 1 209 ? -18.824 6.243 -12.491 1.00 80.94 209 LYS A O 1
ATOM 1617 N N . GLU A 1 210 ? -19.959 8.158 -12.152 1.00 84.25 210 GLU A N 1
ATOM 1618 C CA . GLU A 1 210 ? -19.649 8.741 -13.457 1.00 84.25 210 GLU A CA 1
ATOM 1619 C C . GLU A 1 210 ? -18.182 9.189 -13.537 1.00 84.25 210 GLU A C 1
ATOM 1621 O O . GLU A 1 210 ? -17.482 8.813 -14.484 1.00 84.25 210 GLU A O 1
ATOM 1626 N N . GLU A 1 211 ? -17.668 9.858 -12.502 1.00 74.38 211 GLU A N 1
ATOM 1627 C CA . GLU A 1 211 ? -16.255 10.244 -12.425 1.00 74.38 211 GLU A CA 1
ATOM 1628 C C . GLU A 1 211 ? -15.327 9.023 -12.394 1.00 74.38 211 GLU A C 1
ATOM 1630 O O . GLU A 1 211 ? -14.345 8.959 -13.141 1.00 74.38 211 GLU A O 1
ATOM 1635 N N . TYR A 1 212 ? -15.669 7.993 -11.614 1.00 69.88 212 TYR A N 1
ATOM 1636 C CA . TYR A 1 212 ? -14.875 6.765 -11.541 1.00 69.88 212 TYR A CA 1
ATOM 1637 C C . TYR A 1 212 ? -14.843 6.019 -12.881 1.00 69.88 212 TYR A C 1
ATOM 1639 O O . TYR A 1 212 ? -13.792 5.535 -13.306 1.00 69.88 212 TYR A O 1
ATOM 1647 N N . SER A 1 213 ? -15.971 5.971 -13.599 1.00 81.25 213 SER A N 1
ATOM 1648 C CA . SER A 1 213 ? -16.039 5.420 -14.959 1.00 81.25 213 SER A CA 1
ATOM 1649 C C . SER A 1 213 ? -15.149 6.207 -15.930 1.00 81.25 213 SER A C 1
ATOM 1651 O O . SER A 1 213 ? -14.429 5.629 -16.755 1.00 81.25 213 SER A O 1
ATOM 1653 N N . GLN A 1 214 ? -15.121 7.536 -15.801 1.00 80.12 214 GLN A N 1
ATOM 1654 C CA . GLN A 1 214 ? -14.312 8.399 -16.654 1.00 80.12 214 GLN A CA 1
ATOM 1655 C C . GLN A 1 214 ? -12.807 8.211 -16.400 1.00 80.12 214 GLN A C 1
ATOM 1657 O O . GLN A 1 214 ? -12.043 8.042 -17.362 1.00 80.12 214 GLN A O 1
ATOM 1662 N N . VAL A 1 215 ? -12.394 8.149 -15.127 1.00 65.31 215 VAL A N 1
ATOM 1663 C CA . VAL A 1 215 ? -11.009 7.892 -14.698 1.00 65.31 215 VAL A CA 1
ATOM 1664 C C . VAL A 1 215 ? -10.565 6.481 -15.082 1.00 65.31 215 VAL A C 1
ATOM 1666 O O . VAL A 1 215 ? -9.493 6.328 -15.670 1.00 65.31 215 VAL A O 1
ATOM 1669 N N . SER A 1 216 ? -11.401 5.463 -14.859 1.00 70.06 216 SER A N 1
ATOM 1670 C CA . SER A 1 216 ? -11.124 4.082 -15.271 1.00 70.06 216 SER A CA 1
ATOM 1671 C C . SER A 1 216 ? -10.928 3.982 -16.787 1.00 70.06 216 SER A C 1
ATOM 1673 O O . SER A 1 216 ? -9.922 3.425 -17.229 1.00 70.06 216 SER A O 1
ATOM 1675 N N . SER A 1 217 ? -11.783 4.624 -17.599 1.00 75.31 217 SER A N 1
ATOM 1676 C CA . SER A 1 217 ? -11.585 4.650 -19.058 1.00 75.31 217 SER A CA 1
ATOM 1677 C C . SER A 1 217 ? -10.301 5.386 -19.463 1.00 75.31 217 SER A C 1
ATOM 1679 O O . SER A 1 217 ? -9.682 5.054 -20.477 1.00 75.31 217 SER A O 1
ATOM 1681 N N . SER A 1 218 ? -9.897 6.408 -18.701 1.00 72.38 218 SER A N 1
ATOM 1682 C CA . SER A 1 218 ? -8.672 7.173 -18.945 1.00 72.38 218 SER A CA 1
ATOM 1683 C C . SER A 1 218 ? -7.425 6.348 -18.617 1.00 72.38 218 SER A C 1
ATOM 1685 O O . SER A 1 218 ? -6.485 6.308 -19.415 1.00 72.38 218 SER A O 1
ATOM 1687 N N . MET A 1 219 ? -7.442 5.612 -17.502 1.00 58.22 219 MET A N 1
ATOM 1688 C CA . MET A 1 219 ? -6.385 4.671 -17.134 1.00 58.22 219 MET A CA 1
ATOM 1689 C C . MET A 1 219 ? -6.272 3.526 -18.136 1.00 58.22 219 MET A C 1
ATOM 1691 O O . MET A 1 219 ? -5.167 3.252 -18.597 1.00 58.22 219 MET A O 1
ATOM 1695 N N . ASP A 1 220 ? -7.381 2.930 -18.576 1.00 69.88 220 ASP A N 1
ATOM 1696 C CA . ASP A 1 220 ? -7.354 1.887 -19.608 1.00 69.88 220 ASP A CA 1
ATOM 1697 C C . ASP A 1 220 ? -6.803 2.413 -20.940 1.00 69.88 220 ASP A C 1
ATOM 1699 O O . ASP A 1 220 ? -6.041 1.727 -21.626 1.00 69.88 220 ASP A O 1
ATOM 1703 N N . LYS A 1 221 ? -7.095 3.672 -21.295 1.00 73.94 221 LYS A N 1
ATOM 1704 C CA . LYS A 1 221 ? -6.483 4.341 -22.455 1.00 73.94 221 LYS A CA 1
ATOM 1705 C C . LYS A 1 221 ? -4.988 4.586 -22.254 1.00 73.94 221 LYS A C 1
ATOM 1707 O O . LYS A 1 221 ? -4.239 4.454 -23.220 1.00 73.94 221 LYS A O 1
ATOM 1712 N N . MET A 1 222 ? -4.531 4.930 -21.051 1.00 60.78 222 MET A N 1
ATOM 1713 C CA . MET A 1 222 ? -3.102 5.091 -20.752 1.00 60.78 222 MET A CA 1
ATOM 1714 C C . MET A 1 222 ? -2.358 3.752 -20.780 1.00 60.78 222 MET A C 1
ATOM 1716 O O . MET A 1 222 ? -1.312 3.656 -21.420 1.00 60.78 222 MET A O 1
ATOM 1720 N N . ILE A 1 223 ? -2.932 2.700 -20.196 1.00 63.03 223 ILE A N 1
ATOM 1721 C CA . ILE A 1 223 ? -2.392 1.335 -20.230 1.00 63.03 223 ILE A CA 1
ATOM 1722 C C . ILE A 1 223 ? -2.371 0.809 -21.672 1.00 63.03 223 ILE A C 1
ATOM 1724 O O . ILE A 1 223 ? -1.371 0.250 -22.110 1.00 63.03 223 ILE A O 1
ATOM 1728 N N . SER A 1 224 ? -3.417 1.065 -22.461 1.00 66.81 224 SER A N 1
ATOM 1729 C CA . SER A 1 224 ? -3.475 0.712 -23.886 1.00 66.81 224 SER A CA 1
ATOM 1730 C C . SER A 1 224 ? -2.458 1.490 -24.735 1.00 66.81 224 SER A C 1
ATOM 1732 O O . SER A 1 224 ? -1.829 0.924 -25.629 1.00 66.81 224 SER A O 1
ATOM 1734 N N . ARG A 1 225 ? -2.213 2.774 -24.432 1.00 61.50 225 ARG A N 1
ATOM 1735 C CA . ARG A 1 225 ? -1.185 3.590 -25.110 1.00 61.50 225 ARG A CA 1
ATOM 1736 C C . ARG A 1 225 ? 0.244 3.182 -24.746 1.00 61.50 225 ARG A C 1
ATOM 1738 O O . ARG A 1 225 ? 1.129 3.342 -25.588 1.00 61.50 225 ARG A O 1
ATOM 1745 N N . ASN A 1 226 ? 0.439 2.647 -23.541 1.00 46.12 226 ASN A N 1
ATOM 1746 C CA . ASN A 1 226 ? 1.702 2.081 -23.068 1.00 46.12 226 ASN A CA 1
ATOM 1747 C C . ASN A 1 226 ? 1.834 0.577 -23.342 1.00 46.12 226 ASN A C 1
ATOM 1749 O O . ASN A 1 226 ? 2.905 0.017 -23.109 1.00 46.12 226 ASN A O 1
ATOM 1753 N N . SER A 1 227 ? 0.801 -0.068 -23.902 1.00 43.84 227 SER A N 1
ATOM 1754 C CA . SER A 1 227 ? 0.947 -1.381 -24.524 1.00 43.84 227 SER A CA 1
ATOM 1755 C C . SER A 1 227 ? 2.105 -1.272 -25.512 1.00 43.84 227 SER A C 1
ATOM 1757 O O . SER A 1 227 ? 2.106 -0.328 -26.314 1.00 43.84 227 SER A O 1
ATOM 1759 N N . PRO A 1 228 ? 3.124 -2.149 -25.435 1.00 47.94 228 PRO A N 1
ATOM 1760 C CA . PRO A 1 228 ? 4.329 -2.015 -26.232 1.00 47.94 228 PRO A CA 1
ATOM 1761 C C . PRO A 1 228 ? 3.912 -1.927 -27.691 1.00 47.94 228 PRO A C 1
ATOM 1763 O O . PRO A 1 228 ? 3.493 -2.918 -28.296 1.00 47.94 228 PRO A O 1
ATOM 1766 N N . ARG A 1 229 ? 3.974 -0.705 -28.244 1.00 45.53 229 ARG A N 1
ATOM 1767 C CA . ARG A 1 229 ? 3.692 -0.434 -29.648 1.00 45.53 229 ARG A CA 1
ATOM 1768 C C . ARG A 1 229 ? 4.472 -1.485 -30.413 1.00 45.53 229 ARG A C 1
ATOM 1770 O O . ARG A 1 229 ? 5.702 -1.470 -30.355 1.00 45.53 229 ARG A O 1
ATOM 1777 N N . LYS A 1 230 ? 3.767 -2.399 -31.094 1.00 53.62 230 LYS A N 1
ATOM 1778 C CA . LYS A 1 230 ? 4.346 -3.292 -32.101 1.00 53.62 230 LYS A CA 1
ATOM 1779 C C . LYS A 1 230 ? 5.068 -2.383 -33.085 1.00 53.62 230 LYS A C 1
ATOM 1781 O O . LYS A 1 230 ? 4.462 -1.844 -34.011 1.00 53.62 230 LYS A O 1
ATOM 1786 N N . LYS A 1 231 ? 6.354 -2.137 -32.826 1.00 51.09 231 LYS A N 1
ATOM 1787 C CA . LYS A 1 231 ? 7.221 -1.377 -33.706 1.00 51.09 231 LYS A CA 1
ATOM 1788 C C . LYS A 1 231 ? 7.178 -2.130 -35.019 1.00 51.09 231 LYS A C 1
ATOM 1790 O O . LYS A 1 231 ? 7.561 -3.297 -35.109 1.00 51.09 231 LYS A O 1
ATOM 1795 N N . ARG A 1 232 ? 6.636 -1.450 -36.024 1.00 48.34 232 ARG A N 1
ATOM 1796 C CA . ARG A 1 232 ? 6.846 -1.794 -37.419 1.00 48.34 232 ARG A CA 1
ATOM 1797 C C . ARG A 1 232 ? 8.336 -2.094 -37.602 1.00 48.34 232 ARG A C 1
ATOM 1799 O O . ARG A 1 232 ? 9.185 -1.370 -37.089 1.00 48.34 232 ARG A O 1
ATOM 1806 N N . LYS A 1 233 ? 8.582 -3.223 -38.266 1.00 48.59 233 LYS A N 1
ATOM 1807 C CA . LYS A 1 233 ? 9.869 -3.817 -38.639 1.00 48.59 233 LYS A CA 1
ATOM 1808 C C . LYS A 1 233 ? 10.954 -2.755 -38.862 1.00 48.59 233 LYS A C 1
ATOM 1810 O O . LYS A 1 233 ? 10.903 -2.011 -39.832 1.00 48.59 233 LYS A O 1
ATOM 1815 N N . GLY A 1 234 ? 11.905 -2.721 -37.938 1.00 54.34 234 GLY A N 1
ATOM 1816 C CA . GLY A 1 234 ? 13.073 -1.839 -37.944 1.00 54.34 234 GLY A CA 1
ATOM 1817 C C . GLY A 1 234 ? 13.804 -1.870 -36.600 1.00 54.34 234 GLY A C 1
ATOM 1818 O O . GLY A 1 234 ? 14.324 -0.854 -36.156 1.00 54.34 234 GLY A O 1
ATOM 1819 N N . GLY A 1 235 ? 13.744 -3.003 -35.889 1.00 48.09 235 GLY A N 1
ATOM 1820 C CA . GLY A 1 235 ? 14.492 -3.177 -34.648 1.00 48.09 235 GLY A CA 1
ATOM 1821 C C . GLY A 1 235 ? 15.980 -3.376 -34.953 1.00 48.09 235 GLY A C 1
ATOM 1822 O O . GLY A 1 235 ? 16.287 -3.968 -35.992 1.00 48.09 235 GLY A O 1
ATOM 1823 N N . PRO A 1 236 ? 16.892 -2.918 -34.075 1.00 58.38 236 PRO A N 1
ATOM 1824 C CA . PRO A 1 236 ? 18.291 -3.324 -34.142 1.00 58.38 236 PRO A CA 1
ATOM 1825 C C . PRO A 1 236 ? 18.335 -4.853 -34.177 1.00 58.38 236 PRO A C 1
ATOM 1827 O O . PRO A 1 236 ? 17.567 -5.506 -33.462 1.00 58.38 236 PRO A O 1
ATOM 1830 N N . ALA A 1 237 ? 19.159 -5.413 -35.067 1.00 59.09 237 ALA A N 1
ATOM 1831 C CA . ALA A 1 237 ? 19.345 -6.852 -35.175 1.00 59.09 237 ALA A CA 1
ATOM 1832 C C . ALA A 1 237 ? 19.505 -7.428 -33.763 1.00 59.09 237 ALA A C 1
ATOM 1834 O O . ALA A 1 237 ? 20.323 -6.927 -32.989 1.00 59.09 237 ALA A O 1
ATOM 1835 N N . LYS A 1 238 ? 18.675 -8.422 -33.408 1.00 68.88 238 LYS A N 1
ATOM 1836 C CA . LYS A 1 238 ? 18.852 -9.163 -32.156 1.00 68.88 238 LYS A CA 1
ATOM 1837 C C . LYS A 1 238 ? 20.336 -9.534 -32.079 1.00 68.88 238 LYS A C 1
ATOM 1839 O O . LYS A 1 238 ? 20.817 -10.094 -33.068 1.00 68.88 238 LYS A O 1
ATOM 1844 N N . PRO A 1 239 ? 21.057 -9.200 -30.994 1.00 69.88 239 PRO A N 1
ATOM 1845 C CA . PRO A 1 239 ? 22.434 -9.641 -30.850 1.00 69.88 239 PRO A CA 1
ATOM 1846 C C . PRO A 1 239 ? 22.420 -11.161 -30.998 1.00 69.88 239 PRO A C 1
ATOM 1848 O O . PRO A 1 239 ? 21.726 -11.856 -30.253 1.00 69.88 239 PRO A O 1
ATOM 1851 N N . GLY A 1 240 ? 23.056 -11.647 -32.065 1.00 79.94 240 GLY A N 1
ATOM 1852 C CA . GLY A 1 240 ? 23.115 -13.069 -32.356 1.00 79.94 240 GLY A CA 1
ATOM 1853 C C . GLY A 1 240 ? 23.780 -13.768 -31.181 1.00 79.94 240 GLY A C 1
ATOM 1854 O O . GLY A 1 240 ? 24.806 -13.308 -30.687 1.00 79.94 240 GLY A O 1
ATOM 1855 N N . THR A 1 241 ? 23.177 -14.849 -30.703 1.00 91.31 241 THR A N 1
ATOM 1856 C CA . THR A 1 241 ? 23.841 -15.736 -29.751 1.00 91.31 241 THR A CA 1
ATOM 1857 C C . THR A 1 241 ? 24.982 -16.441 -30.468 1.00 91.31 241 THR A C 1
ATOM 1859 O O . THR A 1 241 ? 24.801 -16.952 -31.574 1.00 91.31 241 THR A O 1
ATOM 1862 N N . PHE A 1 242 ? 26.146 -16.484 -29.837 1.00 92.25 242 PHE A N 1
ATOM 1863 C CA . PHE A 1 242 ? 27.291 -17.234 -30.330 1.00 92.25 242 PHE A CA 1
ATOM 1864 C C . PHE A 1 242 ? 27.144 -18.693 -29.895 1.00 92.25 242 PHE A C 1
ATOM 1866 O O . PHE A 1 242 ? 26.691 -18.953 -28.783 1.00 92.25 242 PHE A O 1
ATOM 1873 N N . THR A 1 243 ? 27.479 -19.640 -30.770 1.00 94.12 243 THR A N 1
ATOM 1874 C CA . THR A 1 243 ? 27.378 -21.085 -30.506 1.00 94.12 243 THR A CA 1
ATOM 1875 C C . THR A 1 243 ? 28.730 -21.752 -30.705 1.00 94.12 243 THR A C 1
ATOM 1877 O O . THR A 1 243 ? 29.404 -21.491 -31.696 1.00 94.12 243 THR A O 1
ATOM 1880 N N . CYS A 1 244 ? 29.135 -22.602 -29.762 1.00 93.31 244 CYS A N 1
ATOM 1881 C CA . CYS A 1 244 ? 30.323 -23.437 -29.890 1.00 93.31 244 CYS A CA 1
ATOM 1882 C C . CYS A 1 244 ? 30.053 -24.582 -30.871 1.00 93.31 244 CYS A C 1
ATOM 1884 O O . CYS A 1 244 ? 29.121 -25.358 -30.667 1.00 93.31 244 CYS A O 1
ATOM 1886 N N . GLU A 1 245 ? 30.880 -24.728 -31.906 1.00 95.25 245 GLU A N 1
ATOM 1887 C CA . GLU A 1 245 ? 30.713 -25.782 -32.9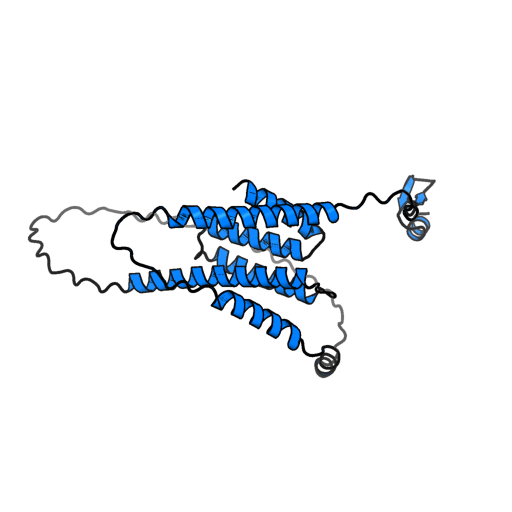19 1.00 95.25 245 GLU A CA 1
ATOM 1888 C C . GLU A 1 245 ? 31.011 -27.192 -32.380 1.00 95.25 245 GLU A C 1
ATOM 1890 O O . GLU A 1 245 ? 30.533 -28.176 -32.936 1.00 95.25 245 GLU A O 1
ATOM 1895 N N . VAL A 1 246 ? 31.767 -27.304 -31.281 1.00 94.88 246 VAL A N 1
ATOM 1896 C CA . VAL A 1 246 ? 32.190 -28.597 -30.714 1.00 94.88 246 VAL A CA 1
ATOM 1897 C C . VAL A 1 246 ? 31.121 -29.202 -29.803 1.00 94.88 246 VAL A C 1
ATOM 1899 O O . VAL A 1 246 ? 30.900 -30.410 -29.828 1.00 94.88 246 VAL A O 1
ATOM 1902 N N . CYS A 1 247 ? 30.453 -28.380 -28.988 1.00 95.69 247 CYS A N 1
ATOM 1903 C CA . CYS A 1 247 ? 29.530 -28.860 -27.950 1.00 95.69 247 CYS A CA 1
ATOM 1904 C C . CYS A 1 247 ? 28.162 -28.156 -27.937 1.00 95.69 247 CYS A C 1
ATOM 1906 O O . CYS A 1 247 ? 27.369 -28.385 -27.027 1.00 95.69 247 CYS A O 1
ATOM 1908 N N . ALA A 1 248 ? 27.882 -27.291 -28.918 1.00 93.56 248 ALA A N 1
ATOM 1909 C CA . ALA A 1 248 ? 26.646 -26.513 -29.037 1.00 93.56 248 ALA A CA 1
ATOM 1910 C C . ALA A 1 248 ? 26.350 -25.545 -27.868 1.00 93.56 248 ALA A C 1
ATOM 1912 O O . ALA A 1 248 ? 25.224 -25.067 -27.732 1.00 93.56 248 ALA A O 1
ATOM 1913 N N . TYR A 1 249 ? 27.348 -25.202 -27.044 1.00 93.56 249 TYR A N 1
ATOM 1914 C CA . TYR A 1 249 ? 27.202 -24.205 -25.979 1.00 93.56 249 TYR A CA 1
ATOM 1915 C C . TYR A 1 249 ? 26.871 -22.815 -26.548 1.00 93.56 249 TYR A C 1
ATOM 1917 O O . TYR A 1 249 ? 27.587 -22.312 -27.413 1.00 93.56 249 TYR A O 1
ATOM 1925 N N . THR A 1 250 ? 25.792 -22.190 -26.066 1.00 94.44 250 THR A N 1
ATOM 1926 C CA . THR A 1 250 ? 25.312 -20.871 -26.514 1.00 94.44 250 THR A CA 1
ATOM 1927 C C . THR A 1 250 ? 25.676 -19.772 -25.516 1.00 94.44 250 THR A C 1
ATOM 1929 O O . THR A 1 250 ? 25.358 -19.902 -24.335 1.00 94.44 250 THR A O 1
ATOM 1932 N N . CYS A 1 251 ? 26.231 -18.647 -25.968 1.00 94.12 251 CYS A N 1
ATOM 1933 C CA . CYS A 1 251 ? 26.510 -17.493 -25.107 1.00 94.12 251 CYS A CA 1
ATOM 1934 C C . CYS A 1 251 ? 26.152 -16.147 -25.758 1.00 94.12 251 CYS A C 1
ATOM 1936 O O . CYS A 1 251 ? 26.066 -16.007 -26.980 1.00 94.12 251 CYS A O 1
ATOM 1938 N N . TYR A 1 252 ? 25.933 -15.133 -24.915 1.00 92.38 252 TYR A N 1
ATOM 1939 C CA . TYR A 1 252 ? 25.506 -13.793 -25.340 1.00 92.38 252 TYR A CA 1
ATOM 1940 C C . TYR A 1 252 ? 26.662 -12.864 -25.741 1.00 92.38 252 TYR A C 1
ATOM 1942 O O . TYR A 1 252 ? 26.424 -11.846 -26.387 1.00 92.38 252 TYR A O 1
ATOM 1950 N N . SER A 1 253 ? 27.908 -13.201 -25.395 1.00 92.25 253 SER A N 1
ATOM 1951 C CA . SER A 1 253 ? 29.100 -12.437 -25.774 1.00 92.25 253 SER A CA 1
ATOM 1952 C C . SER A 1 253 ? 30.132 -13.324 -26.470 1.00 92.25 253 SER A C 1
ATOM 1954 O O . SER A 1 253 ? 30.321 -14.487 -26.109 1.00 92.25 253 SER A O 1
ATOM 1956 N N . SER A 1 254 ? 30.833 -12.770 -27.460 1.00 92.19 254 SER A N 1
ATOM 1957 C CA . SER A 1 254 ? 31.933 -13.464 -28.142 1.00 92.19 254 SER A CA 1
ATOM 1958 C C . SER A 1 254 ? 33.129 -13.709 -27.217 1.00 92.19 254 SER A C 1
ATOM 1960 O O . SER A 1 254 ? 33.855 -14.683 -27.394 1.00 92.19 254 SER A O 1
ATOM 1962 N N . SER A 1 255 ? 33.316 -12.866 -26.196 1.00 93.94 255 SER A N 1
ATOM 1963 C CA . SER A 1 255 ? 34.344 -13.056 -25.170 1.00 93.94 255 SER A CA 1
ATOM 1964 C C . SER A 1 255 ? 34.083 -14.297 -24.318 1.00 93.94 255 SER A C 1
ATOM 1966 O O . SER A 1 255 ? 35.020 -15.043 -24.055 1.00 93.94 255 SER A O 1
ATOM 1968 N N . ALA A 1 256 ? 32.826 -14.566 -23.952 1.00 91.44 256 ALA A N 1
ATOM 1969 C CA . ALA A 1 256 ? 32.460 -15.789 -23.243 1.00 91.44 256 ALA A CA 1
ATOM 1970 C C . ALA A 1 256 ? 32.669 -17.037 -24.115 1.00 91.44 256 ALA A C 1
ATOM 1972 O O . ALA A 1 256 ? 33.154 -18.046 -23.611 1.00 91.44 256 ALA A O 1
ATOM 1973 N N . LEU A 1 257 ? 32.395 -16.957 -25.428 1.00 93.56 257 LEU A N 1
ATOM 1974 C CA . LEU A 1 257 ? 32.676 -18.072 -26.341 1.00 93.56 257 LEU A CA 1
ATOM 1975 C C . LEU A 1 257 ? 34.179 -18.361 -26.422 1.00 93.56 257 LEU A C 1
ATOM 1977 O O . LEU A 1 257 ? 34.580 -19.516 -26.435 1.00 93.56 257 LEU A O 1
ATOM 1981 N N . LYS A 1 258 ? 35.013 -17.316 -26.435 1.00 93.06 258 LYS A N 1
ATOM 1982 C CA . LYS A 1 258 ? 36.473 -17.450 -26.504 1.00 93.06 258 LYS A CA 1
ATOM 1983 C C . LYS A 1 258 ? 37.091 -18.061 -25.242 1.00 93.06 258 LYS A C 1
ATOM 1985 O O . LYS A 1 258 ? 38.154 -18.647 -25.334 1.00 93.06 258 LYS A O 1
ATOM 1990 N N . VAL A 1 259 ? 36.464 -17.890 -24.079 1.00 95.19 259 VAL A N 1
ATOM 1991 C CA . VAL A 1 259 ? 36.883 -18.566 -22.836 1.00 95.19 259 VAL A CA 1
ATOM 1992 C C . VAL A 1 259 ? 36.443 -20.033 -22.833 1.00 95.19 259 VAL A C 1
ATOM 1994 O O . VAL A 1 259 ? 37.060 -20.863 -22.175 1.00 95.19 259 VAL A O 1
ATOM 1997 N N . HIS A 1 260 ? 35.361 -20.342 -23.548 1.00 93.19 260 HIS A N 1
ATOM 1998 C CA . HIS A 1 260 ? 34.823 -21.689 -23.667 1.00 93.19 260 HIS A CA 1
ATOM 1999 C C . HIS A 1 260 ? 35.567 -22.560 -24.702 1.00 93.19 260 HIS A C 1
ATOM 2001 O O . HIS A 1 260 ? 35.651 -23.770 -24.497 1.00 93.19 260 HIS A O 1
ATOM 2007 N N . MET A 1 261 ? 36.059 -21.962 -25.798 1.00 89.88 261 MET A N 1
ATOM 2008 C CA . MET A 1 261 ? 36.907 -22.613 -26.816 1.00 89.88 261 MET A CA 1
ATOM 2009 C C . MET A 1 261 ? 38.347 -22.787 -26.336 1.00 89.88 261 MET A C 1
ATOM 2011 O O . MET A 1 261 ? 38.901 -23.876 -26.595 1.00 89.88 261 MET A O 1
#